Protein AF-A0A377ZX98-F1 (afdb_monomer)

pLDDT: mean 95.94, std 6.92, range [41.22, 98.94]

Radius of gyration: 17.84 Å; Cα contacts (8 Å, |Δi|>4): 477; chains: 1; bounding box: 50×41×44 Å

Foldseek 3Di:
DQVVCVVDPQAPPAADEDAEAAAWKFFAFPVRDTLDDIDALPDQPQPVLLVLLCVQPVCLCVQLLARGGSSAALSVLLVCCVPVVVSNVRGQAIDTPVQSVVCVFFVAQEAEQARVSRNSQGRQQVSGGDQSSQVSSVHGCSRHGHYDQQAAFRGWGDPVNCVVNVYDRHTYGNHHYPVLNVCVVVPNDDAPDWDWDPPVDTDTDGHHQGWDRDHVVNDGTTDHSHDRPPD

Solvent-accessible surface area (backbone atoms only — not comparable to full-atom values): 12148 Å² total; per-residue (Å²): 98,58,73,56,39,73,76,42,82,39,62,80,53,67,63,45,75,51,60,25,69,47,20,18,41,34,39,17,26,87,83,71,43,76,74,56,84,60,49,46,40,88,40,69,90,16,53,69,35,25,54,52,48,47,69,73,34,80,58,43,42,73,41,22,14,30,64,79,47,32,27,28,24,48,22,44,50,41,35,34,45,74,76,37,45,81,58,43,78,47,58,37,35,52,32,42,56,45,30,48,50,41,31,76,41,40,71,36,64,43,38,12,41,22,32,45,27,42,27,57,33,22,21,44,82,76,73,41,78,28,67,69,50,26,45,77,51,77,44,55,75,79,31,46,50,48,80,37,44,12,78,38,76,64,47,39,35,31,68,70,52,14,57,72,38,57,32,48,72,22,39,28,33,32,18,17,17,43,68,43,40,49,36,48,75,73,71,49,84,51,60,79,38,70,51,73,44,86,54,100,66,74,44,79,48,66,41,56,81,68,84,67,70,45,32,95,72,77,44,81,36,64,40,56,21,58,72,70,88,92,120

Structure (mmCIF, N/CA/C/O backbone):
data_AF-A0A377ZX98-F1
#
_entry.id   AF-A0A377ZX98-F1
#
loop_
_atom_site.group_PDB
_atom_site.id
_atom_site.type_symbol
_atom_site.label_atom_id
_atom_site.label_alt_id
_atom_site.label_comp_id
_atom_site.label_asym_id
_atom_site.label_entity_id
_atom_site.label_seq_id
_atom_site.pdbx_PDB_ins_code
_atom_site.Cartn_x
_atom_site.Cartn_y
_atom_site.Cartn_z
_atom_site.occupancy
_atom_site.B_iso_or_equiv
_atom_site.auth_seq_id
_atom_site.auth_comp_id
_atom_site.auth_asym_id
_atom_site.auth_atom_id
_atom_site.pdbx_PDB_model_num
ATOM 1 N N . MET A 1 1 ? -18.768 6.618 7.949 1.00 92.00 1 MET A N 1
ATOM 2 C CA . MET A 1 1 ? -19.382 5.704 8.942 1.00 92.00 1 MET A CA 1
ATOM 3 C C . MET A 1 1 ? -20.573 6.293 9.687 1.00 92.00 1 MET A C 1
ATOM 5 O O . MET A 1 1 ? -21.640 5.729 9.536 1.00 92.00 1 MET A O 1
ATOM 9 N N . LYS A 1 2 ? -20.479 7.425 10.407 1.00 92.75 2 LYS A N 1
ATOM 10 C CA . LYS A 1 2 ? -21.639 7.999 11.139 1.00 92.75 2 LYS A CA 1
ATOM 11 C C . LYS A 1 2 ? -22.900 8.197 10.279 1.00 92.75 2 LYS A C 1
ATOM 13 O O . LYS A 1 2 ? -23.980 7.806 10.695 1.00 92.75 2 LYS A O 1
ATOM 18 N N . ALA A 1 3 ? -22.747 8.738 9.068 1.00 97.56 3 ALA A N 1
ATOM 19 C CA . ALA A 1 3 ? -23.862 8.902 8.131 1.00 97.56 3 ALA A CA 1
ATOM 20 C C . ALA A 1 3 ? -24.483 7.559 7.697 1.00 97.56 3 ALA A C 1
ATOM 22 O O . ALA A 1 3 ? -25.700 7.441 7.655 1.00 97.56 3 ALA A O 1
ATOM 23 N N . LEU A 1 4 ? -23.661 6.532 7.445 1.00 97.69 4 LEU A N 1
ATOM 24 C CA . LEU A 1 4 ? -24.140 5.178 7.142 1.00 97.69 4 LEU A CA 1
ATOM 25 C C . LEU A 1 4 ? -24.878 4.571 8.347 1.00 97.69 4 LEU A C 1
ATOM 27 O O . LEU A 1 4 ? -25.955 4.013 8.186 1.00 97.69 4 LEU A O 1
ATOM 31 N N . GLY A 1 5 ? -24.346 4.771 9.558 1.00 97.19 5 GLY A N 1
ATOM 32 C CA . GLY A 1 5 ? -24.967 4.344 10.815 1.00 97.19 5 GLY A CA 1
ATOM 33 C C . GLY A 1 5 ? -26.306 5.020 11.127 1.00 97.19 5 GLY A C 1
ATOM 34 O O . GLY A 1 5 ? -27.110 4.464 11.869 1.00 97.19 5 GLY A O 1
ATOM 35 N N . ALA A 1 6 ? -26.558 6.203 10.559 1.00 97.00 6 ALA A N 1
ATOM 36 C CA . ALA A 1 6 ? -27.853 6.875 10.645 1.00 97.00 6 ALA A CA 1
ATOM 37 C C . ALA A 1 6 ? -28.893 6.279 9.679 1.00 97.00 6 ALA A C 1
ATOM 39 O O . ALA A 1 6 ? -30.088 6.403 9.927 1.00 97.00 6 ALA A O 1
ATOM 40 N N . GLN A 1 7 ? -28.451 5.637 8.592 1.00 98.19 7 GLN A N 1
ATOM 41 C CA . GLN A 1 7 ? -29.330 4.965 7.629 1.00 98.19 7 GLN A CA 1
ATOM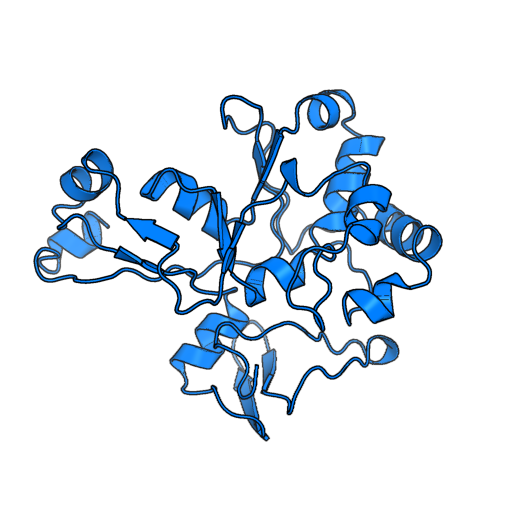 42 C C . GLN A 1 7 ? -29.624 3.519 8.038 1.00 98.19 7 GLN A C 1
ATOM 44 O O . GLN A 1 7 ? -30.746 3.046 7.875 1.00 98.19 7 GLN A O 1
ATOM 49 N N . HIS A 1 8 ? -28.627 2.811 8.574 1.00 98.00 8 HIS A N 1
ATOM 50 C CA . HIS A 1 8 ? -28.770 1.431 9.021 1.00 98.00 8 HIS A CA 1
ATOM 51 C C . HIS A 1 8 ? -27.871 1.135 10.223 1.00 98.00 8 HIS A C 1
ATOM 53 O O . HIS A 1 8 ? -26.744 1.623 10.304 1.00 98.00 8 HIS A O 1
ATOM 59 N N . SER A 1 9 ? -28.355 0.305 11.150 1.00 97.69 9 SER A N 1
ATOM 60 C CA . SER A 1 9 ? -27.556 -0.132 12.298 1.00 97.69 9 SER A CA 1
ATOM 61 C C . SER A 1 9 ? -26.308 -0.878 11.829 1.00 97.69 9 SER A C 1
ATOM 63 O O . SER A 1 9 ? -26.387 -1.783 11.005 1.00 97.69 9 SER A O 1
ATOM 65 N N . LEU A 1 10 ? -25.152 -0.535 12.396 1.00 98.19 10 LEU A N 1
ATOM 66 C CA . LEU A 1 10 ? -23.881 -1.203 12.098 1.00 98.19 10 LEU A CA 1
ATOM 67 C C . LEU A 1 10 ? -23.488 -2.232 13.169 1.00 98.19 10 LEU A C 1
ATOM 69 O O . LEU A 1 10 ? -22.371 -2.746 13.161 1.00 98.19 10 LEU A O 1
ATOM 73 N N . ARG A 1 11 ? -24.395 -2.534 14.106 1.00 97.44 11 ARG A N 1
ATOM 74 C CA . ARG A 1 11 ? -24.122 -3.416 15.253 1.00 97.44 11 ARG A CA 1
ATOM 75 C C . ARG A 1 11 ? -23.938 -4.884 14.874 1.00 97.44 11 ARG A C 1
ATOM 77 O O . ARG A 1 11 ? -23.262 -5.612 15.594 1.00 97.44 11 ARG A O 1
ATOM 84 N N . ASP A 1 12 ? -24.489 -5.291 13.735 1.00 97.38 12 ASP A N 1
ATOM 85 C CA . ASP A 1 12 ? -24.413 -6.670 13.252 1.00 97.38 12 ASP A CA 1
ATOM 86 C C . ASP A 1 12 ? -23.219 -6.931 12.324 1.00 97.38 12 ASP A C 1
ATOM 88 O O . ASP A 1 12 ? -22.964 -8.083 11.967 1.00 97.38 12 ASP A O 1
ATOM 92 N N . VAL A 1 13 ? -22.445 -5.893 11.977 1.00 98.12 13 VAL A N 1
ATOM 93 C CA . VAL A 1 13 ? -21.242 -6.016 11.141 1.00 98.12 13 VAL A CA 1
ATOM 94 C C . VAL A 1 13 ? -20.216 -6.925 11.821 1.00 98.12 13 VAL A C 1
ATOM 96 O O . VAL A 1 13 ? -19.864 -6.719 12.980 1.00 98.12 13 VAL A O 1
ATOM 99 N N . LYS A 1 14 ? -19.719 -7.935 11.098 1.00 97.25 14 LYS A N 1
ATOM 100 C CA . LYS A 1 14 ? -18.751 -8.916 11.627 1.00 97.25 14 LYS A CA 1
ATOM 101 C C . LYS A 1 14 ? -17.306 -8.618 11.229 1.00 97.25 14 LYS A C 1
ATOM 103 O O . LYS A 1 14 ? -16.395 -8.834 12.024 1.00 97.25 14 LYS A O 1
ATOM 108 N N . ALA A 1 15 ? -17.110 -8.095 10.024 1.00 98.12 15 ALA A N 1
ATOM 109 C CA . ALA A 1 15 ? -15.807 -7.739 9.483 1.00 98.12 15 ALA A CA 1
ATOM 110 C C . ALA A 1 15 ? -15.920 -6.519 8.561 1.00 98.12 15 ALA A C 1
ATOM 112 O O . ALA A 1 15 ? -17.010 -6.185 8.091 1.00 98.12 15 ALA A O 1
ATOM 113 N N . LEU A 1 16 ? -14.789 -5.864 8.310 1.00 98.44 16 LEU A N 1
ATOM 114 C CA . LEU A 1 16 ? -14.668 -4.694 7.451 1.00 98.44 16 LEU A CA 1
ATOM 115 C C . LEU A 1 16 ? -13.493 -4.883 6.482 1.00 98.44 16 LEU A C 1
ATOM 117 O O . LEU A 1 16 ? -12.374 -5.176 6.899 1.00 98.44 16 LEU A O 1
ATOM 121 N N . GLY A 1 17 ? -13.751 -4.686 5.189 1.00 98.19 17 GLY A N 1
ATOM 122 C CA . GLY A 1 17 ? -12.723 -4.576 4.154 1.00 98.19 17 GLY A CA 1
ATOM 123 C C . GLY A 1 17 ? -12.523 -3.126 3.728 1.00 98.19 17 GLY A C 1
ATOM 124 O O . GLY A 1 17 ? -13.472 -2.341 3.722 1.00 98.19 17 GLY A O 1
ATOM 125 N N . ILE A 1 18 ? -11.287 -2.771 3.383 1.00 98.44 18 ILE A N 1
ATOM 126 C CA . ILE A 1 18 ? -10.945 -1.459 2.831 1.00 98.44 18 ILE A CA 1
ATOM 127 C C . ILE A 1 18 ? -10.281 -1.626 1.467 1.00 98.44 18 ILE A C 1
ATOM 129 O O . ILE A 1 18 ? -9.440 -2.499 1.279 1.00 98.44 18 ILE A O 1
ATOM 133 N N . ALA A 1 19 ? -10.647 -0.761 0.531 1.00 98.56 19 ALA A N 1
ATOM 134 C CA . ALA A 1 19 ? -9.942 -0.575 -0.727 1.00 98.56 19 ALA A CA 1
ATOM 135 C C . ALA A 1 19 ? -9.581 0.903 -0.872 1.00 98.56 19 ALA A C 1
ATOM 137 O O . ALA A 1 19 ? -10.193 1.759 -0.223 1.00 98.56 19 ALA A O 1
ATOM 138 N N . GLY A 1 20 ? -8.589 1.220 -1.696 1.00 98.06 20 GLY A N 1
ATOM 139 C CA . GLY A 1 20 ? -8.176 2.603 -1.889 1.00 98.06 20 GLY A CA 1
ATOM 140 C C . GLY A 1 20 ? -7.439 2.831 -3.192 1.00 98.06 20 GLY A C 1
ATOM 141 O O . GLY A 1 20 ? -7.009 1.887 -3.850 1.00 98.06 20 GLY A O 1
ATOM 142 N N . GLN A 1 21 ? -7.303 4.112 -3.537 1.00 98.19 21 GLN A N 1
ATOM 143 C CA . GLN A 1 21 ? -6.445 4.528 -4.639 1.00 98.19 21 GLN A CA 1
ATOM 144 C C . GLN A 1 21 ? -5.025 3.997 -4.403 1.00 98.19 21 GLN A C 1
ATOM 146 O O . GLN A 1 21 ? -4.480 4.144 -3.302 1.00 98.19 21 GLN A O 1
ATOM 151 N N . MET A 1 22 ? -4.443 3.406 -5.439 1.00 98.38 22 MET A N 1
ATOM 152 C CA . MET A 1 22 ? -3.124 2.789 -5.356 1.00 98.38 22 MET A CA 1
ATOM 153 C C . MET A 1 22 ? -1.999 3.838 -5.319 1.00 98.38 22 MET A C 1
ATOM 155 O O . MET A 1 22 ? -2.215 5.034 -5.530 1.00 98.38 22 MET A O 1
ATOM 159 N N . HIS A 1 23 ? -0.773 3.380 -5.060 1.00 98.56 23 HIS A N 1
ATOM 160 C CA . HIS A 1 23 ? 0.501 4.082 -5.306 1.00 98.56 23 HIS A CA 1
ATOM 161 C C . HIS A 1 23 ? 0.788 5.374 -4.517 1.00 98.56 23 HIS A C 1
ATOM 163 O O . HIS A 1 23 ? 1.887 5.938 -4.623 1.00 98.56 23 HIS A O 1
ATOM 169 N N . GLY A 1 24 ? -0.172 5.891 -3.749 1.00 98.69 24 GLY A N 1
ATOM 170 C CA . GLY A 1 24 ? 0.006 7.112 -2.967 1.00 98.69 24 GLY A CA 1
ATOM 171 C C . GLY A 1 24 ? 1.101 6.964 -1.904 1.00 98.69 24 GLY A C 1
ATOM 172 O O . GLY A 1 24 ? 1.112 5.991 -1.163 1.00 98.69 24 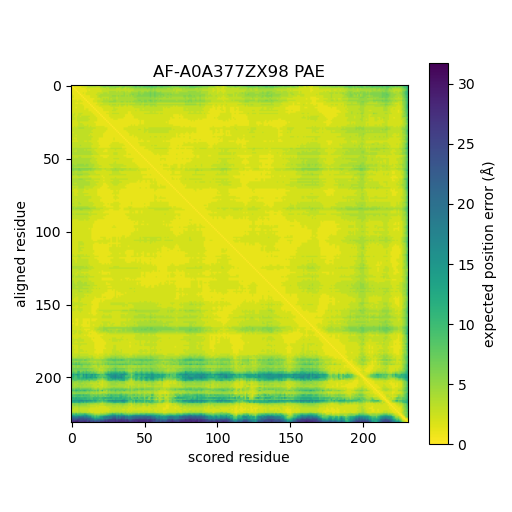GLY A O 1
ATOM 173 N N . ALA A 1 25 ? 2.007 7.934 -1.795 1.00 98.88 25 ALA A N 1
ATOM 174 C CA . ALA A 1 25 ? 3.089 7.902 -0.809 1.00 98.88 25 ALA A CA 1
ATOM 175 C C . ALA A 1 25 ? 2.720 8.724 0.436 1.00 98.88 25 ALA A C 1
ATOM 177 O O . ALA A 1 25 ? 2.787 9.957 0.401 1.00 98.88 25 ALA A O 1
ATOM 178 N N . THR A 1 26 ? 2.339 8.054 1.530 1.00 98.94 26 THR A N 1
ATOM 179 C CA . THR A 1 26 ? 2.137 8.682 2.849 1.00 98.94 26 THR A CA 1
ATOM 180 C C . THR A 1 26 ? 3.371 8.464 3.710 1.00 98.94 26 THR A C 1
ATOM 182 O O . THR A 1 26 ? 3.702 7.322 4.017 1.00 98.94 26 THR A O 1
ATOM 185 N N . LEU A 1 27 ? 4.042 9.547 4.102 1.00 98.94 27 LEU A N 1
ATOM 186 C CA . LEU A 1 27 ? 5.280 9.481 4.880 1.00 98.94 27 LEU A CA 1
ATOM 187 C C . LEU A 1 27 ? 5.013 9.824 6.339 1.00 98.94 27 LEU A C 1
ATOM 189 O O . LEU A 1 27 ? 4.431 10.877 6.625 1.00 98.94 27 LEU A O 1
ATOM 193 N N . LEU A 1 28 ? 5.451 8.947 7.236 1.00 98.94 28 LEU A N 1
ATOM 194 C CA . LEU A 1 28 ? 5.267 9.086 8.672 1.00 98.94 28 LEU A CA 1
ATOM 195 C C . LEU A 1 28 ? 6.605 9.097 9.404 1.00 98.94 28 LEU A C 1
ATOM 197 O O . LEU A 1 28 ? 7.533 8.393 9.005 1.00 98.94 28 LEU A O 1
ATOM 201 N N . ASP A 1 29 ? 6.673 9.861 10.489 1.00 98.81 29 ASP A N 1
ATOM 202 C CA . ASP A 1 29 ? 7.792 9.828 11.430 1.00 98.81 29 ASP A CA 1
ATOM 203 C C . ASP A 1 29 ? 7.665 8.698 12.468 1.00 98.81 29 ASP A C 1
ATOM 205 O O . ASP A 1 29 ? 6.686 7.948 12.495 1.00 98.81 29 ASP A O 1
ATOM 209 N N . LYS A 1 30 ? 8.647 8.610 13.375 1.00 98.56 30 LYS A N 1
ATOM 210 C CA . LYS A 1 30 ? 8.692 7.634 14.484 1.00 98.56 30 LYS A CA 1
ATOM 211 C C . LYS A 1 30 ? 7.502 7.712 15.443 1.00 98.56 30 LYS A C 1
ATOM 213 O O . LYS A 1 30 ? 7.236 6.765 16.176 1.00 98.56 30 LYS A O 1
ATOM 218 N N . SER A 1 31 ? 6.814 8.850 15.482 1.00 98.50 31 SER A N 1
ATOM 219 C CA . SER A 1 31 ? 5.599 9.075 16.274 1.00 98.50 31 SER A CA 1
ATOM 220 C C . SER A 1 31 ? 4.326 8.896 15.438 1.00 98.50 31 SER A C 1
ATOM 222 O O . SER A 1 31 ? 3.236 9.291 15.866 1.00 98.50 31 SER A O 1
ATOM 224 N N . LEU A 1 32 ? 4.461 8.308 14.244 1.00 98.56 32 LEU A N 1
ATOM 225 C CA . LEU A 1 32 ? 3.407 8.077 13.263 1.00 98.56 32 LEU A CA 1
ATOM 226 C C . LEU A 1 32 ? 2.687 9.367 12.830 1.00 98.56 32 LEU A C 1
ATOM 228 O O . LEU A 1 32 ? 1.512 9.335 12.445 1.00 98.56 32 LEU A O 1
ATOM 232 N N . GLN A 1 33 ? 3.378 10.509 12.892 1.00 98.75 33 GLN A N 1
ATOM 233 C CA . GLN A 1 33 ? 2.872 11.794 12.418 1.00 98.75 33 GLN A CA 1
ATOM 234 C C . GLN A 1 33 ? 3.181 11.987 10.940 1.00 98.75 33 GLN A C 1
ATOM 236 O O . GLN A 1 33 ? 4.230 11.591 10.442 1.00 98.75 33 GLN A O 1
ATOM 241 N N . VAL A 1 34 ? 2.243 12.616 10.232 1.00 98.81 34 VAL A N 1
ATOM 242 C CA . VAL A 1 34 ? 2.368 12.886 8.798 1.00 98.81 34 VAL A CA 1
ATOM 243 C C . VAL A 1 34 ? 3.430 13.955 8.570 1.00 98.81 34 VAL A C 1
ATOM 245 O O . VAL A 1 34 ? 3.280 15.085 9.027 1.00 98.81 34 VAL A O 1
ATOM 248 N N . LEU A 1 35 ? 4.466 13.604 7.811 1.00 98.88 35 LEU A N 1
ATOM 249 C CA . LEU A 1 35 ? 5.597 14.488 7.523 1.00 98.88 35 LEU A CA 1
ATOM 250 C C . LEU A 1 35 ? 5.298 15.515 6.427 1.00 98.88 35 LEU A C 1
ATOM 252 O O . LEU A 1 35 ? 5.846 16.614 6.420 1.00 98.88 35 LEU A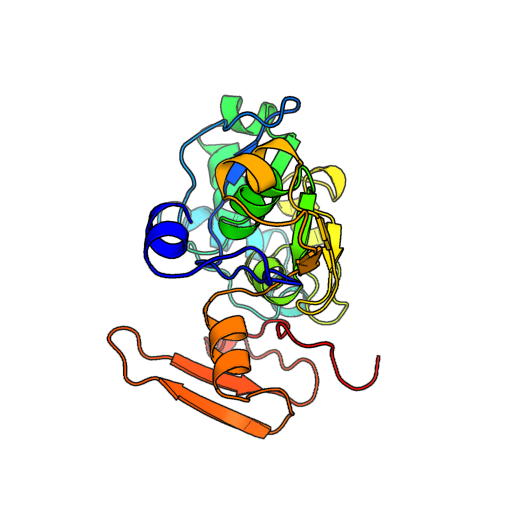 O 1
ATOM 256 N N . ARG A 1 36 ? 4.444 15.142 5.470 1.00 98.69 36 ARG A N 1
ATOM 257 C CA . ARG A 1 36 ? 4.066 15.959 4.311 1.00 98.69 36 ARG A CA 1
ATOM 258 C C . ARG A 1 36 ? 2.772 15.441 3.663 1.00 98.69 36 ARG A C 1
ATOM 260 O O . ARG A 1 36 ? 2.436 14.271 3.859 1.00 98.69 36 ARG A O 1
ATOM 267 N N . PRO A 1 37 ? 2.047 16.255 2.868 1.00 98.88 37 PRO A N 1
ATOM 268 C CA . PRO A 1 37 ? 0.851 15.801 2.151 1.00 98.88 37 PRO A CA 1
ATOM 269 C C . PRO A 1 37 ? 1.144 14.605 1.239 1.00 98.88 37 PRO A C 1
ATOM 271 O O . PRO A 1 37 ? 2.133 14.638 0.515 1.00 98.88 37 PRO A O 1
ATOM 274 N N . ALA A 1 38 ? 0.301 13.572 1.218 1.00 98.81 38 ALA A N 1
ATOM 275 C CA . ALA A 1 38 ? 0.570 12.374 0.416 1.00 98.81 38 ALA A CA 1
ATOM 276 C C . ALA A 1 38 ? 0.749 12.687 -1.087 1.00 98.81 38 ALA A C 1
ATOM 278 O O . ALA A 1 38 ? -0.028 13.450 -1.660 1.00 98.81 38 ALA A O 1
ATOM 279 N N . ILE A 1 39 ? 1.759 12.087 -1.734 1.00 98.88 39 ILE A N 1
ATOM 280 C CA . ILE A 1 39 ? 1.965 12.221 -3.193 1.00 98.88 39 ILE A CA 1
ATOM 281 C C . ILE A 1 39 ? 1.135 11.150 -3.901 1.00 98.88 39 ILE A C 1
ATOM 283 O O . ILE A 1 39 ? 1.453 9.960 -3.821 1.00 98.88 39 ILE A O 1
ATOM 287 N N . LEU A 1 40 ? 0.066 11.567 -4.578 1.00 98.75 40 LEU A N 1
ATOM 288 C CA . LEU A 1 40 ? -0.945 10.678 -5.162 1.00 98.75 40 LEU A CA 1
ATOM 289 C C . LEU A 1 40 ? -0.476 10.011 -6.465 1.00 98.75 40 LEU A C 1
ATOM 291 O O . LEU A 1 40 ? 0.575 10.338 -7.009 1.00 98.75 40 LEU A O 1
ATOM 295 N N . TRP A 1 41 ? -1.229 9.020 -6.942 1.00 98.38 41 TRP A N 1
ATOM 296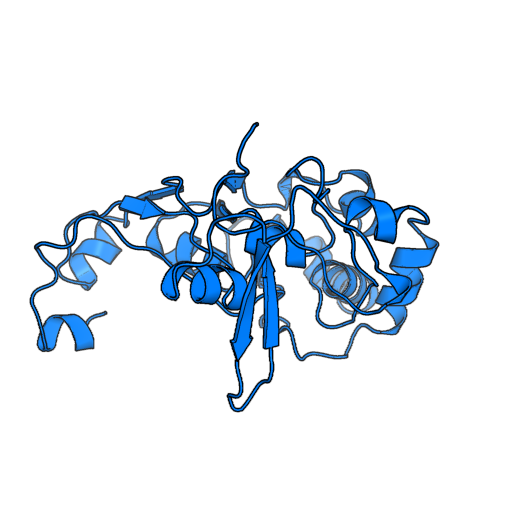 C CA . TRP A 1 41 ? -0.897 8.211 -8.126 1.00 98.38 41 TRP A CA 1
ATOM 297 C C . TRP A 1 41 ? -0.811 9.005 -9.436 1.00 98.38 41 TRP A C 1
ATOM 299 O O . TRP A 1 41 ? -0.103 8.601 -10.347 1.00 98.38 41 TRP A O 1
ATOM 309 N N . ASN A 1 42 ? -1.520 10.127 -9.534 1.00 97.69 42 ASN A N 1
ATOM 310 C CA . ASN A 1 42 ? -1.553 10.984 -10.718 1.00 97.69 42 ASN A CA 1
ATOM 311 C C . ASN A 1 42 ? -0.513 12.118 -10.671 1.00 97.69 42 ASN A C 1
ATOM 313 O O . ASN A 1 42 ? -0.573 13.046 -11.477 1.00 97.69 42 ASN A O 1
ATOM 317 N N . ASP A 1 43 ? 0.414 12.071 -9.716 1.00 98.56 43 ASP A N 1
ATOM 318 C CA . ASP A 1 43 ? 1.487 13.046 -9.588 1.00 98.56 43 ASP A CA 1
ATOM 319 C C . ASP A 1 43 ? 2.673 12.690 -10.500 1.00 98.56 43 ASP A C 1
ATOM 321 O O . ASP A 1 43 ? 3.157 11.560 -10.497 1.00 98.56 43 ASP A O 1
ATOM 325 N N . GLY A 1 44 ? 3.142 13.663 -11.286 1.00 97.81 44 GLY A N 1
ATOM 326 C CA . GLY A 1 44 ? 4.204 13.480 -12.281 1.00 97.81 44 GLY A CA 1
ATOM 327 C C . GLY A 1 44 ? 5.587 13.987 -11.867 1.00 97.81 44 GLY A C 1
ATOM 328 O O . GLY A 1 44 ? 6.473 14.050 -12.715 1.00 97.81 44 GLY A O 1
ATOM 329 N N . ARG A 1 45 ? 5.795 14.399 -10.607 1.00 98.50 45 ARG A N 1
ATOM 330 C CA . ARG A 1 45 ? 6.991 15.172 -10.204 1.00 98.50 45 ARG A CA 1
ATOM 331 C C . ARG A 1 45 ? 8.326 14.425 -10.284 1.00 98.50 45 ARG A C 1
ATOM 333 O O . ARG A 1 45 ? 9.363 15.072 -10.231 1.00 98.50 45 ARG A O 1
ATOM 340 N N . CYS A 1 46 ? 8.298 13.094 -10.362 1.00 98.56 46 CYS A N 1
ATOM 341 C CA . CYS A 1 46 ? 9.463 12.226 -10.16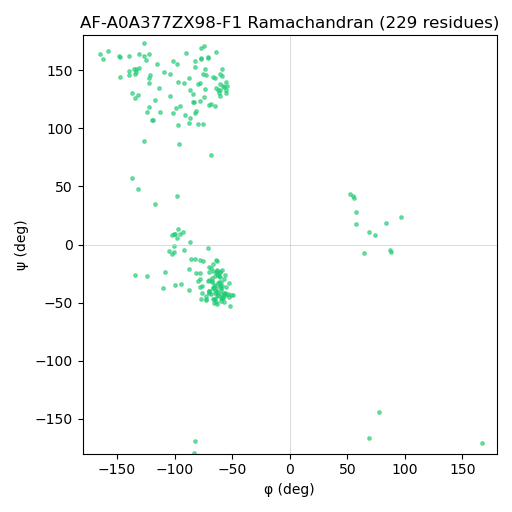6 1.00 98.56 46 CYS A CA 1
ATOM 342 C C . CYS A 1 46 ? 9.849 11.410 -11.414 1.00 98.56 46 CYS A C 1
ATOM 344 O O . CYS A 1 46 ? 10.274 10.259 -11.322 1.00 98.56 46 CYS A O 1
ATOM 346 N N . ALA A 1 47 ? 9.669 11.990 -12.606 1.00 98.50 47 ALA A N 1
ATOM 347 C CA . ALA A 1 47 ? 10.034 11.335 -13.865 1.00 98.50 47 ALA A CA 1
ATOM 348 C C . ALA A 1 47 ? 11.544 11.084 -14.001 1.00 98.50 47 ALA A C 1
ATOM 350 O O . ALA A 1 47 ? 11.936 10.026 -14.486 1.00 98.50 47 ALA A O 1
ATOM 351 N N . GLU A 1 48 ? 12.386 12.008 -13.529 1.00 98.69 48 GLU A N 1
ATOM 352 C CA . GLU A 1 48 ? 13.841 11.809 -13.496 1.00 98.69 48 GLU A CA 1
ATOM 353 C C . GLU A 1 48 ? 14.204 10.630 -12.581 1.00 98.69 48 GLU A C 1
ATOM 355 O O . GLU A 1 48 ? 14.978 9.750 -12.955 1.00 98.69 48 GLU A O 1
ATOM 360 N N . GLU A 1 49 ? 13.585 10.558 -11.403 1.00 98.81 49 GLU A N 1
ATOM 361 C CA . GLU A 1 49 ? 13.828 9.495 -10.432 1.00 98.81 49 GLU A CA 1
ATOM 362 C C . GLU A 1 49 ? 13.358 8.112 -10.897 1.00 98.81 49 GLU A C 1
ATOM 364 O O . GLU A 1 49 ? 13.903 7.110 -10.436 1.00 98.81 49 GLU A O 1
ATOM 369 N N . CYS A 1 50 ? 12.413 8.034 -11.840 1.00 98.69 50 CYS A N 1
ATOM 370 C CA . CYS A 1 50 ? 12.052 6.766 -12.475 1.00 98.69 50 CYS A CA 1
ATOM 371 C C . CYS A 1 50 ? 13.235 6.178 -13.248 1.00 98.69 50 CYS A C 1
ATOM 373 O O . CYS A 1 50 ? 13.596 5.026 -13.015 1.00 98.69 50 CYS A O 1
ATOM 375 N N . GLN A 1 51 ? 13.864 6.982 -14.114 1.00 97.94 51 GLN A N 1
ATOM 376 C CA . GLN A 1 51 ? 15.027 6.543 -14.888 1.00 97.94 51 GLN A CA 1
ATOM 377 C C . GLN A 1 51 ? 16.193 6.189 -13.963 1.00 97.94 51 GLN A C 1
ATOM 379 O O . GLN A 1 51 ? 16.808 5.140 -14.118 1.00 97.94 51 GLN A O 1
ATOM 384 N N . LEU A 1 52 ? 16.444 7.018 -12.944 1.00 98.50 52 LEU A N 1
ATOM 385 C CA . LEU A 1 52 ? 17.506 6.758 -11.973 1.00 98.50 52 LEU A CA 1
ATOM 386 C C . LEU A 1 52 ? 17.311 5.431 -11.228 1.00 98.50 52 LEU A C 1
ATOM 388 O O . LEU A 1 52 ? 18.298 4.759 -10.939 1.00 98.50 52 LEU A O 1
ATOM 392 N N . LEU A 1 53 ? 16.074 5.046 -10.894 1.00 98.38 53 LEU A N 1
ATOM 393 C CA . LEU A 1 53 ? 15.816 3.753 -10.252 1.00 98.38 53 LEU A CA 1
ATOM 394 C C . LEU A 1 53 ? 16.027 2.572 -11.199 1.00 98.38 53 LEU A C 1
ATOM 396 O O . LEU A 1 53 ? 16.607 1.577 -10.770 1.00 98.38 53 LEU A O 1
ATOM 400 N N . GLU A 1 54 ? 15.598 2.672 -12.458 1.00 97.94 54 GLU A N 1
ATOM 401 C CA . GLU A 1 54 ? 15.853 1.612 -13.443 1.00 97.94 54 GLU A CA 1
ATOM 402 C C . GLU A 1 54 ? 17.355 1.454 -13.737 1.00 97.94 54 GLU A C 1
ATOM 404 O O . GLU A 1 54 ? 17.834 0.330 -13.879 1.00 97.94 54 GLU A O 1
ATOM 409 N N . ASP A 1 55 ? 18.116 2.553 -13.739 1.00 98.00 55 ASP A N 1
ATOM 410 C CA . ASP A 1 55 ? 19.573 2.526 -13.907 1.00 98.00 55 ASP A CA 1
ATOM 411 C C . ASP A 1 55 ? 20.285 1.939 -12.675 1.00 98.00 55 ASP A C 1
ATOM 413 O O . ASP A 1 55 ? 21.253 1.186 -12.809 1.00 98.00 55 ASP A O 1
ATOM 417 N N . LYS A 1 56 ? 19.813 2.271 -11.462 1.00 98.25 56 LYS A N 1
ATOM 418 C CA . LYS A 1 56 ? 20.348 1.735 -10.196 1.00 98.25 56 LYS A CA 1
ATOM 419 C C . LYS A 1 56 ? 20.079 0.240 -10.040 1.00 98.25 56 LYS A C 1
ATOM 421 O O . LYS A 1 56 ? 20.924 -0.467 -9.497 1.00 98.25 56 LYS A O 1
ATOM 426 N N . VAL A 1 57 ? 18.912 -0.226 -10.483 1.00 98.38 57 VAL A N 1
ATOM 427 C CA . VAL A 1 57 ? 18.486 -1.623 -10.375 1.00 98.38 57 VAL A CA 1
ATOM 428 C C . VAL A 1 57 ? 18.089 -2.122 -11.756 1.00 98.38 57 VAL A C 1
ATOM 430 O O . VAL A 1 57 ? 16.924 -2.075 -12.156 1.00 98.38 57 VAL A O 1
ATOM 433 N N . SER A 1 58 ? 19.069 -2.659 -12.479 1.00 96.88 58 SER A N 1
ATOM 434 C CA . SER A 1 58 ? 18.866 -3.199 -13.829 1.00 96.88 58 SER A CA 1
ATOM 435 C C . SER A 1 58 ? 17.859 -4.357 -13.872 1.00 96.88 58 SER A 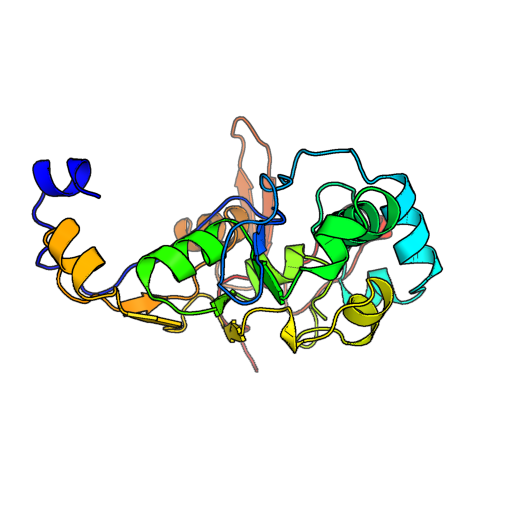C 1
ATOM 437 O O . SER A 1 58 ? 17.239 -4.594 -14.907 1.00 96.88 58 SER A O 1
ATOM 439 N N . ALA A 1 59 ? 17.667 -5.050 -12.742 1.00 97.31 59 ALA A N 1
ATOM 440 C CA . ALA A 1 59 ? 16.681 -6.113 -12.562 1.00 97.31 59 ALA A CA 1
ATOM 441 C C . ALA A 1 59 ? 15.279 -5.612 -12.136 1.00 97.31 59 ALA A C 1
ATOM 443 O O . ALA A 1 59 ? 14.380 -6.420 -11.891 1.00 97.31 59 ALA A O 1
ATOM 444 N N . SER A 1 60 ? 15.064 -4.296 -12.013 1.00 98.12 60 SER A N 1
ATOM 445 C CA . SER A 1 60 ? 13.841 -3.712 -11.431 1.00 98.12 60 SER A CA 1
ATOM 446 C C . SER A 1 60 ? 12.568 -4.174 -12.134 1.00 98.12 60 SER A C 1
ATOM 448 O O . SER A 1 60 ? 11.592 -4.542 -11.478 1.00 98.12 60 SER A O 1
ATOM 450 N N . ARG A 1 61 ? 12.578 -4.227 -13.468 1.00 97.31 61 ARG A N 1
ATOM 451 C CA . ARG A 1 61 ? 11.431 -4.676 -14.270 1.00 97.31 61 ARG A CA 1
ATOM 452 C C . ARG A 1 61 ? 11.139 -6.168 -14.093 1.00 97.31 61 ARG A C 1
ATOM 454 O O . ARG A 1 61 ? 9.983 -6.577 -14.159 1.00 97.31 61 ARG A O 1
ATOM 461 N N . GLN A 1 62 ? 12.161 -6.987 -13.851 1.00 96.44 62 GLN A N 1
ATOM 462 C CA . GLN A 1 62 ? 12.018 -8.419 -13.579 1.00 96.44 62 GLN A CA 1
ATOM 463 C C . GLN A 1 62 ? 11.441 -8.657 -12.179 1.00 96.44 62 GLN A C 1
ATOM 465 O O . GLN A 1 62 ? 10.525 -9.461 -12.039 1.00 96.44 62 GLN A O 1
ATOM 470 N N . ILE A 1 63 ? 11.941 -7.931 -11.174 1.00 97.81 63 ILE A N 1
ATOM 471 C CA . ILE A 1 63 ? 11.502 -8.027 -9.772 1.00 97.81 63 ILE A CA 1
ATOM 472 C C . ILE A 1 63 ? 10.050 -7.560 -9.627 1.00 97.81 63 ILE A C 1
ATOM 474 O O . ILE A 1 63 ? 9.211 -8.242 -9.039 1.00 97.81 63 ILE A O 1
ATOM 478 N N . THR A 1 64 ? 9.753 -6.381 -10.173 1.00 98.00 64 THR A N 1
ATOM 479 C CA . THR A 1 64 ? 8.454 -5.724 -9.987 1.00 98.00 64 THR A CA 1
ATOM 480 C C . THR A 1 64 ? 7.423 -6.152 -11.020 1.00 98.00 64 THR A C 1
ATOM 482 O O . THR A 1 64 ? 6.236 -5.968 -10.793 1.00 98.00 64 THR A O 1
ATOM 485 N N . GLY A 1 65 ? 7.845 -6.679 -12.171 1.00 96.75 65 GLY A N 1
ATOM 486 C CA . GLY A 1 65 ? 6.957 -6.993 -13.290 1.00 96.75 65 GLY A CA 1
ATOM 487 C C . GLY A 1 65 ? 6.455 -5.784 -14.079 1.00 96.75 65 GLY A C 1
ATOM 488 O O . GLY A 1 65 ? 5.565 -5.947 -14.913 1.00 96.75 65 GLY A O 1
ATOM 489 N N . ASN A 1 66 ? 6.978 -4.583 -13.814 1.00 97.56 66 ASN A N 1
ATOM 490 C CA . ASN A 1 66 ? 6.423 -3.330 -14.319 1.00 97.56 66 ASN A CA 1
ATOM 491 C C . ASN A 1 66 ? 7.511 -2.390 -14.855 1.00 97.56 66 ASN A C 1
ATOM 493 O O . ASN A 1 66 ? 8.648 -2.397 -14.389 1.00 97.56 66 ASN A O 1
ATOM 497 N N . LEU A 1 67 ? 7.131 -1.558 -15.827 1.00 96.56 67 LEU A N 1
ATOM 498 C CA . LEU A 1 67 ? 7.904 -0.389 -16.246 1.00 96.56 67 LEU A CA 1
ATOM 499 C C . LEU A 1 67 ? 7.772 0.704 -15.179 1.00 96.56 67 LEU A C 1
ATOM 501 O O . LEU A 1 67 ? 6.657 0.972 -14.731 1.00 96.56 67 LEU A O 1
ATOM 505 N N . MET A 1 68 ? 8.866 1.351 -14.775 1.00 97.75 68 MET A N 1
ATOM 506 C CA . MET A 1 68 ? 8.795 2.403 -13.759 1.00 97.75 68 MET A CA 1
ATOM 507 C C . MET A 1 68 ? 7.978 3.606 -14.257 1.00 97.75 68 MET A C 1
ATOM 509 O O . MET A 1 68 ? 8.172 4.089 -15.371 1.00 97.75 68 MET A O 1
ATOM 513 N N . MET A 1 69 ? 7.079 4.125 -13.417 1.00 97.75 69 MET A N 1
ATOM 514 C CA . MET A 1 69 ? 6.259 5.298 -13.732 1.00 97.75 69 MET A CA 1
ATOM 515 C C . MET A 1 69 ? 6.233 6.298 -12.569 1.00 97.75 69 MET A C 1
ATOM 517 O O . MET A 1 69 ? 6.210 5.868 -11.414 1.00 97.75 69 MET A O 1
ATOM 521 N N . PRO A 1 70 ? 6.115 7.618 -12.831 1.00 97.81 70 PRO A N 1
ATOM 522 C CA . PRO A 1 70 ? 6.101 8.643 -11.776 1.00 97.81 70 PRO A CA 1
ATOM 523 C C . PRO A 1 70 ? 4.947 8.494 -10.775 1.00 97.81 70 PRO A C 1
ATOM 525 O O . PRO A 1 70 ? 5.024 8.939 -9.631 1.00 97.81 70 PRO A O 1
ATOM 528 N N . GLY A 1 71 ? 3.866 7.841 -11.205 1.00 97.62 71 GLY A N 1
ATOM 529 C CA . GLY A 1 71 ? 2.727 7.544 -10.350 1.00 97.62 71 GLY A CA 1
ATOM 530 C C . GLY A 1 71 ? 3.021 6.513 -9.260 1.00 97.62 71 GLY A C 1
ATOM 531 O O . GLY A 1 71 ? 2.304 6.499 -8.260 1.00 97.62 71 GLY A O 1
ATOM 532 N N . PHE A 1 72 ? 4.066 5.692 -9.405 1.00 98.75 72 PHE A N 1
ATOM 533 C CA . PHE A 1 72 ? 4.440 4.650 -8.447 1.00 98.75 72 PHE A CA 1
ATOM 534 C C . PHE A 1 72 ? 5.155 5.195 -7.209 1.00 98.75 72 PHE A C 1
ATOM 536 O O . PHE A 1 72 ? 5.661 6.315 -7.190 1.00 98.75 72 PHE A O 1
ATOM 543 N N . THR A 1 73 ? 5.157 4.412 -6.128 1.00 98.88 73 THR A N 1
ATOM 544 C CA . THR A 1 73 ? 5.602 4.880 -4.806 1.00 98.88 73 THR A CA 1
ATOM 545 C C . THR A 1 73 ? 7.119 5.058 -4.717 1.00 98.88 73 THR A C 1
ATOM 547 O O . THR A 1 73 ? 7.567 6.114 -4.274 1.00 98.88 73 THR A O 1
ATOM 550 N N . ALA A 1 74 ? 7.912 4.085 -5.175 1.00 98.88 74 ALA A N 1
ATOM 551 C CA . ALA A 1 74 ? 9.374 4.122 -5.100 1.00 98.88 74 ALA A CA 1
ATOM 552 C C . ALA A 1 74 ? 10.025 5.404 -5.665 1.00 98.88 74 ALA A C 1
ATOM 554 O O . ALA A 1 74 ? 10.768 6.059 -4.923 1.00 98.88 74 ALA A O 1
ATOM 555 N N . PRO A 1 75 ? 9.737 5.844 -6.911 1.00 98.88 75 PRO A N 1
ATOM 556 C CA . PRO A 1 75 ? 10.372 7.044 -7.463 1.00 98.88 75 PRO A CA 1
ATOM 557 C C . PRO A 1 75 ? 9.992 8.320 -6.699 1.00 98.88 75 PRO A C 1
ATOM 559 O O . PRO A 1 75 ? 10.801 9.243 -6.601 1.00 98.88 75 PRO A O 1
ATOM 562 N N . LYS A 1 76 ? 8.814 8.364 -6.060 1.00 98.94 76 LYS A N 1
ATOM 563 C CA . LYS A 1 76 ? 8.412 9.503 -5.219 1.00 98.94 76 LYS A CA 1
ATOM 564 C C . LYS A 1 76 ? 9.290 9.637 -3.983 1.00 98.94 76 LYS A C 1
ATOM 566 O O . LYS A 1 76 ? 9.559 10.759 -3.566 1.00 98.94 76 LYS A O 1
ATOM 571 N N . LEU A 1 77 ? 9.732 8.532 -3.382 1.00 98.81 77 LEU A N 1
ATOM 572 C CA . LEU A 1 77 ? 10.608 8.606 -2.211 1.00 98.81 77 LEU A CA 1
ATOM 573 C C . LEU A 1 77 ? 12.037 8.956 -2.587 1.00 98.81 77 LEU A C 1
ATOM 575 O O . LEU A 1 77 ? 12.648 9.749 -1.877 1.00 98.81 77 LEU A O 1
ATOM 579 N N . LEU A 1 78 ? 12.522 8.474 -3.733 1.00 98.69 78 LEU A N 1
ATOM 580 C CA . LEU A 1 78 ? 13.789 8.957 -4.276 1.00 98.69 78 LEU A CA 1
ATOM 581 C C . LEU A 1 78 ? 13.721 10.469 -4.568 1.00 98.69 78 LEU A C 1
ATOM 583 O O . LEU A 1 78 ? 14.679 11.197 -4.313 1.00 98.69 78 LEU A O 1
ATOM 587 N N . TRP A 1 79 ? 12.567 10.972 -5.017 1.00 98.88 79 TRP A N 1
ATOM 588 C CA . TRP A 1 79 ? 12.349 12.408 -5.193 1.00 98.88 79 TRP A CA 1
ATOM 589 C C . TRP A 1 79 ? 12.364 13.150 -3.848 1.00 98.88 79 TRP A C 1
ATOM 591 O O . TRP A 1 79 ? 13.074 14.141 -3.700 1.00 98.88 79 TRP A O 1
ATOM 601 N N . VAL A 1 80 ? 11.655 12.655 -2.827 1.00 98.88 80 VAL A N 1
ATOM 602 C CA . VAL A 1 80 ? 11.669 13.271 -1.484 1.00 98.88 80 VAL A CA 1
ATOM 603 C C . VAL A 1 80 ? 13.085 13.280 -0.907 1.00 98.88 80 VAL A C 1
ATOM 605 O O . VAL A 1 80 ? 13.500 14.285 -0.342 1.00 98.88 80 VAL A O 1
ATOM 608 N N . GLN A 1 81 ? 13.865 12.220 -1.108 1.00 98.62 81 GLN A N 1
ATOM 609 C CA . GLN A 1 81 ? 15.264 12.176 -0.695 1.00 98.62 81 GLN A CA 1
ATOM 610 C C . GLN A 1 81 ? 16.100 13.295 -1.333 1.00 98.62 81 GLN A C 1
ATOM 612 O O . GLN A 1 81 ? 16.875 13.959 -0.645 1.00 98.62 81 GLN A O 1
ATOM 617 N N . ARG A 1 82 ? 15.944 13.508 -2.643 1.00 98.56 82 ARG A N 1
ATOM 618 C CA . ARG A 1 82 ? 16.750 14.456 -3.427 1.00 98.56 82 ARG A CA 1
ATOM 619 C C . ARG A 1 82 ? 16.332 15.911 -3.233 1.00 98.56 82 ARG A C 1
ATOM 621 O O . ARG A 1 82 ? 17.189 16.790 -3.213 1.00 98.56 82 ARG A O 1
ATOM 628 N N . HIS A 1 83 ? 15.033 16.163 -3.090 1.00 98.81 83 HIS A N 1
ATOM 629 C CA . HIS A 1 83 ? 14.461 17.515 -3.109 1.00 98.81 83 HIS A CA 1
ATOM 630 C C . HIS A 1 83 ? 13.982 17.991 -1.733 1.00 98.81 83 HIS A C 1
ATOM 632 O O . HIS A 1 83 ? 13.930 19.190 -1.475 1.00 98.81 83 HIS A O 1
ATOM 638 N N . GLU A 1 84 ? 13.674 17.069 -0.822 1.00 98.69 84 GLU A N 1
ATOM 639 C CA . GLU A 1 84 ? 13.160 17.341 0.525 1.00 98.69 84 GLU A CA 1
ATOM 640 C C . GLU A 1 84 ? 13.946 16.529 1.578 1.00 98.69 84 GLU A C 1
ATOM 642 O O . GLU A 1 84 ? 13.368 15.897 2.462 1.00 98.69 84 GLU A O 1
ATOM 647 N N . ALA A 1 85 ? 15.283 16.545 1.513 1.00 98.25 85 ALA A N 1
ATOM 648 C CA . ALA A 1 85 ? 16.157 15.711 2.353 1.00 98.25 85 ALA A CA 1
ATOM 649 C C . ALA A 1 85 ? 15.877 15.812 3.870 1.00 98.25 85 ALA A C 1
ATOM 651 O O . ALA A 1 85 ? 15.997 14.825 4.595 1.00 98.25 85 ALA A O 1
ATOM 652 N N . ALA A 1 86 ? 15.464 16.990 4.355 1.00 98.56 86 ALA A N 1
ATOM 653 C CA . ALA A 1 86 ? 15.071 17.195 5.752 1.00 98.56 86 ALA A CA 1
ATOM 654 C C . ALA A 1 86 ? 13.777 16.456 6.134 1.00 98.56 86 ALA A C 1
ATOM 656 O O . ALA A 1 86 ? 13.595 16.102 7.295 1.00 98.56 86 ALA A O 1
ATOM 657 N N . VAL A 1 87 ? 12.872 16.233 5.179 1.00 98.81 87 VAL A N 1
ATOM 658 C CA . VAL A 1 87 ? 11.695 15.378 5.366 1.00 98.81 87 VAL A CA 1
ATOM 659 C C . VAL A 1 87 ? 12.106 13.913 5.291 1.00 98.81 87 VAL A C 1
ATOM 661 O O . VAL A 1 87 ? 11.728 13.137 6.164 1.00 98.81 87 VAL A O 1
ATOM 664 N N . PHE A 1 88 ? 12.910 13.541 4.289 1.00 98.88 88 PHE A N 1
ATOM 665 C CA . PHE A 1 88 ? 13.360 12.160 4.105 1.00 98.88 88 PHE A CA 1
ATOM 666 C C . PHE A 1 88 ? 14.073 11.604 5.343 1.00 98.88 88 PHE A C 1
ATOM 668 O O . PHE A 1 88 ? 13.792 10.487 5.763 1.00 98.88 88 PHE A O 1
ATOM 675 N N . SER A 1 89 ? 14.933 12.402 5.982 1.00 98.62 89 SER A N 1
ATOM 676 C CA . SER A 1 89 ? 15.675 11.987 7.181 1.00 98.62 89 SER A CA 1
ATOM 677 C C . SER A 1 89 ? 14.794 11.659 8.394 1.00 98.62 89 SER A C 1
ATOM 679 O O . SER A 1 89 ? 15.281 11.065 9.356 1.00 98.62 89 SER A O 1
ATOM 681 N N . GLN A 1 90 ? 13.516 12.042 8.365 1.00 98.81 90 GLN A N 1
ATOM 682 C CA . GLN A 1 90 ? 12.546 11.772 9.425 1.00 98.81 90 GLN A CA 1
ATOM 683 C C . GLN A 1 90 ? 11.625 10.588 9.107 1.00 98.81 90 GLN A C 1
ATOM 685 O O . GLN A 1 90 ? 10.840 10.203 9.972 1.00 98.81 90 GLN A O 1
ATOM 690 N N . VAL A 1 91 ? 11.690 10.023 7.895 1.00 98.88 91 VAL A N 1
ATOM 691 C CA . VAL A 1 91 ? 10.821 8.918 7.471 1.00 98.88 91 VAL A CA 1
ATOM 692 C C . VAL A 1 91 ? 11.108 7.679 8.315 1.00 98.88 91 VAL A C 1
ATOM 694 O O . VAL A 1 91 ? 12.211 7.142 8.299 1.00 98.88 91 VAL A O 1
ATOM 697 N N . ASP A 1 92 ? 10.085 7.222 9.029 1.00 98.88 92 ASP A N 1
ATOM 698 C CA . ASP A 1 92 ? 10.078 5.961 9.771 1.00 98.88 92 ASP A CA 1
ATOM 699 C C . ASP A 1 92 ? 9.148 4.936 9.127 1.00 98.88 92 ASP A C 1
ATOM 701 O O . ASP A 1 92 ? 9.485 3.760 9.083 1.00 98.88 92 ASP A O 1
ATOM 705 N N . LYS A 1 93 ? 7.994 5.367 8.597 1.00 98.88 93 LYS A N 1
ATOM 706 C CA . LYS A 1 93 ? 7.060 4.490 7.878 1.00 98.88 93 LYS A CA 1
ATOM 707 C C . LYS A 1 93 ? 6.572 5.110 6.583 1.00 98.88 93 LYS A C 1
ATOM 709 O O . LYS A 1 93 ? 6.330 6.316 6.495 1.00 98.88 93 LYS A O 1
ATOM 714 N N . VAL A 1 94 ? 6.341 4.246 5.602 1.00 98.94 94 VAL A N 1
ATOM 715 C CA . VAL A 1 94 ? 5.741 4.593 4.316 1.00 98.94 94 VAL A CA 1
ATOM 716 C C . VAL A 1 94 ? 4.487 3.760 4.126 1.00 98.94 94 VAL A C 1
ATOM 718 O O . VAL A 1 94 ? 4.557 2.536 4.087 1.00 98.94 94 VAL A O 1
ATOM 721 N N . LEU A 1 95 ? 3.334 4.416 4.012 1.00 98.94 95 LEU A N 1
ATOM 722 C CA . LEU A 1 95 ? 2.048 3.740 3.846 1.00 98.94 95 LEU A CA 1
ATOM 723 C C . LEU A 1 95 ? 1.342 4.191 2.571 1.00 98.94 95 LEU A C 1
ATOM 725 O O . LEU A 1 95 ? 1.341 5.377 2.219 1.00 98.94 95 LEU A O 1
ATOM 729 N N . LEU A 1 96 ? 0.665 3.242 1.930 1.00 98.94 96 LEU A N 1
ATOM 730 C CA . LEU A 1 96 ? -0.313 3.538 0.892 1.00 98.94 96 LEU A CA 1
ATOM 731 C C . LEU A 1 96 ? -1.568 4.175 1.513 1.00 98.94 96 LEU A C 1
ATOM 733 O O . LEU A 1 96 ? -1.799 4.052 2.724 1.00 98.94 96 LEU A O 1
ATOM 737 N N . PRO A 1 97 ? -2.407 4.875 0.727 1.00 98.88 97 PRO A N 1
ATOM 738 C CA . PRO A 1 97 ? -3.514 5.657 1.272 1.00 98.88 97 PRO A CA 1
ATOM 739 C C . PRO A 1 97 ? -4.500 4.843 2.118 1.00 98.88 97 PRO A C 1
ATOM 741 O O . PRO A 1 97 ? -4.911 5.308 3.186 1.00 98.88 97 PRO A O 1
ATOM 744 N N . LYS A 1 98 ? -4.862 3.620 1.695 1.00 98.81 98 LYS A N 1
ATOM 745 C CA . LYS A 1 98 ? -5.765 2.777 2.499 1.00 98.81 98 LYS A CA 1
ATOM 746 C C . LYS A 1 98 ? -5.085 2.254 3.760 1.00 98.81 98 LYS A C 1
ATOM 748 O O . LYS A 1 98 ? -5.743 2.100 4.783 1.00 98.81 98 LYS A O 1
ATOM 753 N N . ASP A 1 99 ? -3.780 2.023 3.720 1.00 98.88 99 ASP A N 1
ATOM 754 C CA . ASP A 1 99 ? -3.049 1.478 4.861 1.00 98.88 99 ASP A CA 1
ATOM 755 C C . ASP A 1 99 ? -2.788 2.553 5.921 1.00 98.88 99 ASP A C 1
ATOM 757 O O . ASP A 1 99 ? -2.853 2.270 7.115 1.00 98.88 99 ASP A O 1
ATOM 761 N N . TYR A 1 100 ? -2.648 3.824 5.526 1.00 98.94 100 TYR A N 1
ATOM 762 C CA . TYR A 1 100 ? -2.758 4.936 6.474 1.00 98.94 100 TYR A CA 1
ATOM 763 C C . TYR A 1 100 ? -4.140 4.958 7.143 1.00 98.94 100 TYR A C 1
ATOM 765 O O . TYR A 1 100 ? -4.246 5.127 8.360 1.00 98.94 100 TYR A O 1
ATOM 773 N N . LEU A 1 101 ? -5.218 4.736 6.382 1.00 98.75 101 LEU A N 1
ATOM 774 C CA . LEU A 1 101 ? -6.560 4.643 6.958 1.00 98.75 101 LEU A CA 1
ATOM 775 C C . LEU A 1 101 ? -6.676 3.448 7.921 1.00 98.75 101 LEU A C 1
ATOM 777 O O . LEU A 1 101 ? -7.218 3.613 9.015 1.00 98.75 101 LEU A O 1
ATOM 781 N N . ARG A 1 102 ? -6.094 2.288 7.583 1.00 98.81 102 ARG A N 1
ATOM 782 C CA . ARG A 1 102 ? -5.983 1.123 8.477 1.00 98.81 102 ARG A CA 1
ATOM 783 C C . ARG A 1 102 ? -5.272 1.482 9.770 1.00 98.81 102 ARG A C 1
ATOM 785 O O . ARG A 1 102 ? -5.818 1.203 10.839 1.00 98.81 102 ARG A O 1
ATOM 792 N N . LEU A 1 103 ? -4.117 2.141 9.691 1.00 98.81 103 LEU A N 1
ATOM 793 C CA . LEU A 1 103 ? -3.383 2.603 10.863 1.00 98.81 103 LEU A CA 1
ATOM 794 C C . LEU A 1 103 ? -4.279 3.488 11.733 1.00 98.81 103 LEU A C 1
ATOM 796 O O . LEU A 1 103 ? -4.354 3.307 12.945 1.00 98.81 103 LEU A O 1
ATOM 800 N N . ARG A 1 104 ? -5.044 4.407 11.134 1.00 98.62 104 ARG A N 1
ATOM 801 C CA . ARG A 1 104 ? -5.997 5.261 11.863 1.00 98.62 104 ARG A CA 1
ATOM 802 C C . ARG A 1 104 ? -7.214 4.513 12.406 1.00 98.62 104 ARG A C 1
ATOM 804 O O . ARG A 1 104 ? -7.833 5.035 13.327 1.00 98.62 104 ARG A O 1
ATOM 811 N N . MET A 1 105 ? -7.553 3.333 11.900 1.00 98.38 105 MET A N 1
ATOM 812 C CA . MET A 1 105 ? -8.695 2.529 12.357 1.00 98.38 105 MET A CA 1
ATOM 813 C C . MET A 1 105 ? -8.328 1.478 13.407 1.00 98.38 105 MET A C 1
ATOM 815 O O . MET A 1 105 ? -9.140 1.184 14.281 1.00 98.38 105 MET A O 1
ATOM 819 N N . THR A 1 106 ? -7.130 0.907 13.300 1.00 98.75 106 THR A N 1
ATOM 820 C CA . THR A 1 106 ? -6.728 -0.325 14.003 1.00 98.75 106 THR A CA 1
ATOM 821 C C . THR A 1 106 ? -5.465 -0.144 14.842 1.00 98.75 106 THR A C 1
ATOM 823 O O . THR A 1 106 ? -5.327 -0.779 15.873 1.00 98.75 106 THR A O 1
ATOM 826 N N . GLY A 1 107 ? -4.589 0.796 14.472 1.00 98.50 107 GLY A N 1
ATOM 827 C CA . GLY A 1 107 ? -3.250 0.926 15.057 1.00 98.50 107 GLY A CA 1
ATOM 828 C C . GLY A 1 107 ? -2.202 0.062 14.354 1.00 98.50 107 GLY A C 1
ATOM 829 O O . GLY A 1 107 ? -1.021 0.203 14.646 1.00 98.50 107 GLY A O 1
ATOM 830 N N . GLU A 1 108 ? -2.618 -0.761 13.391 1.00 98.69 108 GLU A N 1
ATOM 831 C CA . GLU A 1 108 ? -1.764 -1.739 12.727 1.00 98.69 108 GLU A CA 1
ATOM 832 C C . GLU A 1 108 ? -1.107 -1.173 11.463 1.00 98.69 108 GLU A C 1
ATOM 834 O O . GLU A 1 108 ? -1.743 -0.487 10.654 1.00 98.69 108 GLU A O 1
ATOM 839 N N . LEU A 1 109 ? 0.169 -1.512 11.277 1.00 98.81 109 LEU A N 1
ATOM 840 C CA . LEU A 1 109 ? 0.963 -1.208 10.087 1.00 98.81 109 LEU A CA 1
ATOM 841 C C . LEU A 1 109 ? 0.935 -2.416 9.146 1.00 98.81 109 LEU A C 1
ATOM 843 O O . LEU A 1 109 ? 1.814 -3.275 9.200 1.00 98.81 109 LEU A O 1
ATOM 847 N N . ALA A 1 110 ? -0.083 -2.484 8.290 1.00 98.81 110 ALA A N 1
ATOM 848 C CA . ALA A 1 110 ? -0.274 -3.602 7.370 1.00 98.81 110 ALA A CA 1
ATOM 849 C C . ALA A 1 110 ? -0.748 -3.143 5.986 1.00 98.81 110 ALA A C 1
ATOM 851 O O . ALA A 1 110 ? -1.536 -2.199 5.884 1.00 98.81 110 ALA A O 1
ATOM 852 N N . SER A 1 111 ? -0.305 -3.852 4.951 1.00 98.88 111 SER A N 1
ATOM 853 C CA . SER A 1 111 ? -0.749 -3.718 3.562 1.00 98.88 111 SER A CA 1
ATO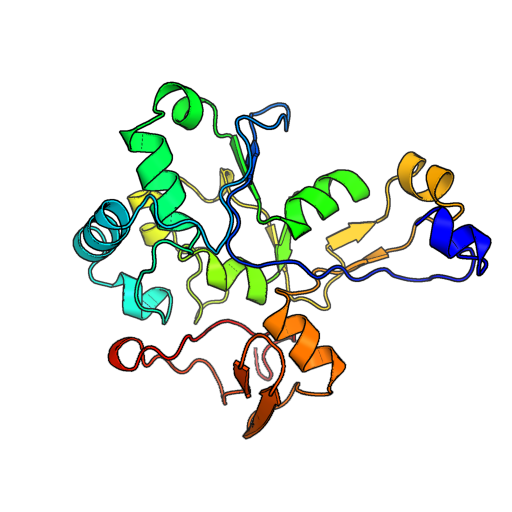M 854 C C . SER A 1 111 ? -1.092 -5.087 2.981 1.00 98.88 111 SER A C 1
ATOM 856 O O . SER A 1 111 ? -0.724 -6.118 3.547 1.00 98.88 111 SER A O 1
ATOM 858 N N . ASP A 1 112 ? -1.810 -5.097 1.863 1.00 98.75 112 ASP A N 1
ATOM 859 C CA . ASP A 1 112 ? -2.060 -6.325 1.112 1.00 98.75 112 ASP A CA 1
ATOM 860 C C . ASP A 1 112 ? -1.146 -6.417 -0.115 1.00 98.75 112 ASP A C 1
ATOM 862 O O . ASP A 1 112 ? -0.677 -5.399 -0.629 1.00 98.75 112 ASP A O 1
ATOM 866 N N . MET A 1 113 ? -0.936 -7.637 -0.611 1.00 98.62 113 MET A N 1
ATOM 867 C CA . MET A 1 113 ? -0.053 -7.896 -1.750 1.00 98.62 113 MET A CA 1
ATOM 868 C C . MET A 1 113 ? -0.407 -7.088 -3.007 1.00 98.62 113 MET A C 1
ATOM 870 O O . MET A 1 113 ? 0.503 -6.684 -3.728 1.00 98.62 113 MET A O 1
ATOM 874 N N . SER A 1 114 ? -1.691 -6.849 -3.296 1.00 98.56 114 SER A N 1
ATOM 875 C CA . SER A 1 114 ? -2.103 -6.154 -4.525 1.00 98.56 114 SER A CA 1
ATOM 876 C C . SER A 1 114 ? -1.738 -4.674 -4.512 1.00 98.56 114 SER A C 1
ATOM 878 O O . SER A 1 114 ? -1.236 -4.157 -5.510 1.00 98.56 114 SER A O 1
ATOM 880 N N . ASP A 1 115 ? -1.936 -3.999 -3.378 1.00 98.69 115 ASP A N 1
ATOM 881 C CA . ASP A 1 115 ? -1.596 -2.583 -3.232 1.00 98.69 115 ASP A CA 1
ATOM 882 C C . ASP A 1 115 ? -0.073 -2.420 -3.080 1.00 98.69 115 ASP A C 1
ATOM 884 O O . ASP A 1 115 ? 0.546 -1.595 -3.760 1.00 98.69 115 ASP A O 1
ATOM 888 N N . ALA A 1 116 ? 0.565 -3.296 -2.290 1.00 98.88 116 ALA A N 1
ATOM 889 C CA . ALA A 1 116 ? 2.016 -3.334 -2.117 1.00 98.88 116 ALA A CA 1
ATOM 890 C C . ALA A 1 116 ? 2.773 -3.566 -3.436 1.00 98.88 116 ALA A C 1
ATOM 892 O O . ALA A 1 116 ? 3.824 -2.958 -3.650 1.00 98.88 116 ALA A O 1
ATOM 893 N N . ALA A 1 117 ? 2.240 -4.377 -4.356 1.00 98.62 117 ALA A N 1
ATOM 894 C CA . ALA A 1 117 ? 2.839 -4.586 -5.676 1.00 98.62 117 ALA A CA 1
ATOM 895 C C . ALA A 1 117 ? 2.952 -3.276 -6.479 1.00 98.62 117 ALA A C 1
ATOM 897 O O . ALA A 1 117 ? 3.932 -3.061 -7.189 1.00 98.62 117 ALA A O 1
ATOM 898 N N . GLY A 1 118 ? 2.009 -2.349 -6.285 1.00 98.38 118 GLY A N 1
ATOM 899 C CA . GLY A 1 118 ? 2.023 -1.021 -6.895 1.00 98.38 118 GLY A CA 1
ATOM 900 C C . GLY A 1 118 ? 3.082 -0.061 -6.337 1.00 98.38 118 GLY A C 1
ATOM 901 O O . GLY A 1 118 ? 3.176 1.076 -6.808 1.00 98.38 118 GLY A O 1
ATOM 902 N N . THR A 1 119 ? 3.861 -0.462 -5.330 1.00 98.88 119 THR A N 1
ATOM 903 C CA . THR A 1 119 ? 4.910 0.392 -4.749 1.00 98.88 119 THR A CA 1
ATOM 904 C C . THR A 1 119 ? 6.201 0.391 -5.555 1.00 98.88 119 THR A C 1
ATOM 906 O O . THR A 1 119 ? 6.948 1.362 -5.470 1.00 98.88 119 THR A O 1
ATOM 909 N N . MET A 1 120 ? 6.445 -0.671 -6.333 1.00 98.75 120 MET A N 1
ATOM 910 C CA . MET A 1 120 ? 7.738 -1.012 -6.950 1.00 98.75 120 MET A CA 1
ATOM 911 C C . MET A 1 120 ? 8.828 -1.453 -5.961 1.00 98.75 120 MET A C 1
ATOM 913 O O . MET A 1 120 ? 9.979 -1.610 -6.354 1.00 98.75 120 MET A O 1
ATOM 917 N N . TRP A 1 121 ? 8.476 -1.706 -4.698 1.00 98.88 121 TRP A N 1
ATOM 918 C CA . TRP A 1 121 ? 9.367 -2.339 -3.718 1.00 98.88 121 TRP A CA 1
ATOM 919 C C . TRP A 1 121 ? 9.067 -3.817 -3.487 1.00 98.88 121 TRP A C 1
ATOM 921 O O . TRP A 1 121 ? 9.822 -4.479 -2.785 1.00 98.88 121 TRP A O 1
ATOM 931 N N . LEU A 1 122 ? 7.975 -4.346 -4.038 1.00 98.88 122 LEU A N 1
ATOM 932 C CA . LEU A 1 122 ? 7.612 -5.754 -3.903 1.00 98.88 122 LEU A CA 1
ATOM 933 C C . LEU A 1 122 ? 8.289 -6.589 -4.998 1.00 98.88 122 LEU A C 1
ATOM 935 O O . LEU A 1 122 ? 8.216 -6.241 -6.177 1.00 98.88 122 LEU A O 1
ATOM 939 N N . ASP A 1 123 ? 8.885 -7.717 -4.616 1.00 98.69 123 ASP A N 1
ATOM 940 C CA . ASP A 1 123 ? 9.109 -8.829 -5.537 1.00 98.69 123 ASP A CA 1
ATOM 941 C C . ASP A 1 123 ? 7.764 -9.535 -5.747 1.00 98.69 123 ASP A C 1
ATOM 943 O O . ASP A 1 123 ? 7.258 -10.249 -4.873 1.00 98.69 123 ASP A O 1
ATOM 947 N N . VAL A 1 124 ? 7.150 -9.285 -6.903 1.00 97.81 124 VAL A N 1
ATOM 948 C CA . VAL A 1 124 ? 5.779 -9.735 -7.191 1.00 97.81 124 VAL A CA 1
ATOM 949 C C . VAL A 1 124 ? 5.707 -11.257 -7.309 1.00 97.81 124 VAL A C 1
ATOM 951 O O . VAL A 1 124 ? 4.707 -11.857 -6.911 1.00 97.81 124 VAL A O 1
ATOM 954 N N . ALA A 1 125 ? 6.771 -11.899 -7.795 1.00 96.12 125 ALA A N 1
ATOM 955 C CA . ALA A 1 125 ? 6.828 -13.351 -7.912 1.00 96.12 125 ALA A CA 1
ATOM 956 C C . ALA A 1 125 ? 6.919 -14.020 -6.533 1.00 96.12 125 ALA A C 1
ATOM 958 O O . ALA A 1 125 ? 6.281 -15.045 -6.294 1.00 96.12 125 ALA A O 1
ATOM 959 N N . ARG A 1 126 ? 7.699 -13.430 -5.619 1.00 96.94 126 ARG A N 1
ATOM 960 C CA . ARG A 1 126 ? 7.912 -13.952 -4.261 1.00 96.94 126 ARG A CA 1
ATOM 961 C C . ARG A 1 126 ? 6.856 -13.507 -3.254 1.00 96.94 126 ARG A C 1
ATOM 963 O O . ARG A 1 126 ? 6.816 -14.077 -2.167 1.00 96.94 126 ARG A O 1
ATOM 970 N N . ARG A 1 127 ? 6.018 -12.526 -3.607 1.00 97.62 127 ARG A N 1
ATOM 971 C CA . ARG A 1 127 ? 5.005 -11.920 -2.722 1.00 97.62 127 ARG A CA 1
ATOM 972 C C . ARG A 1 127 ? 5.627 -11.399 -1.421 1.00 97.62 127 ARG A C 1
ATOM 974 O O . ARG A 1 127 ? 5.085 -11.591 -0.339 1.00 97.62 127 ARG A O 1
ATOM 981 N N . ASP A 1 128 ? 6.790 -10.768 -1.530 1.00 98.69 128 ASP A N 1
ATOM 982 C CA . ASP A 1 128 ? 7.522 -10.213 -0.392 1.00 98.69 128 ASP A CA 1
ATOM 983 C C . ASP A 1 128 ? 8.295 -8.963 -0.823 1.00 98.69 128 ASP A C 1
ATOM 985 O O . ASP A 1 128 ? 8.507 -8.720 -2.012 1.00 98.69 128 ASP A O 1
ATOM 989 N N . TRP A 1 129 ? 8.711 -8.149 0.139 1.00 98.88 129 TRP A N 1
ATOM 990 C CA . TRP A 1 129 ? 9.537 -6.982 -0.133 1.00 98.88 129 TRP A CA 1
ATOM 991 C C . TRP A 1 129 ? 10.870 -7.377 -0.787 1.00 98.88 129 TRP A C 1
ATOM 993 O O . TRP A 1 129 ? 11.528 -8.336 -0.385 1.00 98.88 129 TRP A O 1
ATOM 1003 N N . SER A 1 130 ? 11.290 -6.603 -1.784 1.00 98.81 130 SER A N 1
ATOM 1004 C CA . SER A 1 130 ? 12.612 -6.690 -2.394 1.00 98.81 130 SER A CA 1
ATOM 1005 C C . SER A 1 130 ? 13.570 -5.752 -1.668 1.00 98.81 130 SER A C 1
ATOM 1007 O O . SER A 1 130 ? 13.460 -4.528 -1.766 1.00 98.81 130 SER A O 1
ATOM 1009 N N . ASP A 1 131 ? 14.540 -6.331 -0.959 1.00 98.81 131 ASP A N 1
ATOM 1010 C CA . ASP A 1 131 ? 15.581 -5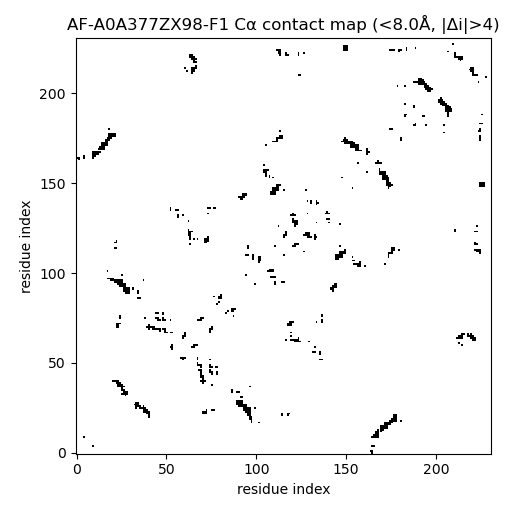.563 -0.267 1.00 98.81 131 ASP A CA 1
ATOM 1011 C C . ASP A 1 131 ? 16.424 -4.737 -1.248 1.00 98.81 131 ASP A C 1
ATOM 1013 O O . ASP A 1 131 ? 16.839 -3.631 -0.921 1.00 98.81 131 ASP A O 1
ATOM 1017 N N . GLU A 1 132 ? 16.623 -5.235 -2.473 1.00 98.62 132 GLU A N 1
ATOM 1018 C CA . GLU A 1 132 ? 17.338 -4.526 -3.538 1.00 98.62 132 GLU A CA 1
ATOM 1019 C C . GLU A 1 132 ? 16.588 -3.262 -3.980 1.00 98.62 132 GLU A C 1
ATOM 1021 O O . GLU A 1 132 ? 17.175 -2.179 -4.041 1.00 98.62 132 GLU A O 1
ATOM 1026 N N . MET A 1 133 ? 15.274 -3.368 -4.218 1.00 98.81 133 MET A N 1
ATOM 1027 C CA . MET A 1 133 ? 14.452 -2.214 -4.601 1.00 98.81 133 MET A CA 1
ATOM 1028 C C . MET A 1 133 ? 14.326 -1.192 -3.466 1.00 98.81 133 MET A C 1
ATOM 1030 O O . MET A 1 133 ? 14.322 0.011 -3.723 1.00 98.81 133 MET A O 1
ATOM 1034 N N . LEU A 1 134 ? 14.231 -1.649 -2.214 1.00 98.88 134 LEU A N 1
ATOM 1035 C CA . LEU A 1 134 ? 14.206 -0.770 -1.042 1.00 98.88 134 LEU A CA 1
ATOM 1036 C C . LEU A 1 134 ? 15.542 -0.040 -0.859 1.00 98.88 134 LEU A C 1
ATOM 1038 O O . LEU A 1 134 ? 15.555 1.184 -0.708 1.00 98.88 134 LEU A O 1
ATOM 1042 N N . ALA A 1 135 ? 16.662 -0.763 -0.943 1.00 98.75 135 ALA A N 1
ATOM 1043 C CA . ALA A 1 135 ? 17.998 -0.195 -0.794 1.00 98.75 135 ALA A CA 1
ATOM 1044 C C . ALA A 1 135 ? 18.312 0.850 -1.877 1.00 98.75 135 ALA A C 1
ATOM 1046 O O . ALA A 1 135 ? 18.959 1.853 -1.589 1.00 98.75 135 ALA A O 1
ATOM 1047 N N . ALA A 1 136 ? 17.799 0.689 -3.102 1.00 98.56 136 ALA A N 1
ATOM 1048 C CA . ALA A 1 136 ? 17.954 1.684 -4.169 1.00 98.56 136 ALA A CA 1
ATOM 1049 C C . ALA A 1 136 ? 17.297 3.048 -3.858 1.00 98.56 136 ALA A C 1
ATOM 1051 O O . ALA A 1 136 ? 17.690 4.073 -4.435 1.00 98.56 136 ALA A O 1
ATOM 1052 N N . CYS A 1 137 ? 16.328 3.053 -2.937 1.00 98.62 137 CYS A N 1
ATOM 1053 C CA . CYS A 1 137 ? 15.663 4.229 -2.375 1.00 98.62 137 CYS A CA 1
ATOM 1054 C C . CYS A 1 137 ? 16.202 4.630 -0.988 1.00 98.62 137 CYS A C 1
ATOM 1056 O O . CYS A 1 137 ? 15.580 5.469 -0.342 1.00 98.62 137 CYS A O 1
ATOM 1058 N N . ASP A 1 138 ? 17.302 4.029 -0.519 1.00 98.44 138 ASP A N 1
ATOM 1059 C CA . ASP A 1 138 ? 17.856 4.211 0.831 1.00 98.44 138 ASP A CA 1
ATOM 1060 C C . ASP A 1 138 ? 16.844 3.904 1.955 1.00 98.44 138 ASP A C 1
ATOM 1062 O O . ASP A 1 138 ? 16.766 4.594 2.973 1.00 98.44 138 ASP A O 1
ATOM 1066 N N . LEU A 1 139 ? 16.053 2.842 1.763 1.00 98.69 139 LEU A N 1
ATOM 1067 C CA . LEU A 1 139 ? 15.072 2.328 2.721 1.00 98.69 139 LEU A CA 1
ATOM 1068 C C . LEU A 1 139 ? 15.365 0.867 3.076 1.00 98.69 139 LEU A C 1
ATOM 1070 O O . LEU A 1 139 ? 16.086 0.160 2.375 1.00 98.69 139 LEU A O 1
ATOM 1074 N N . SER A 1 140 ? 14.754 0.398 4.162 1.00 98.69 140 SER A N 1
ATOM 1075 C CA . SER A 1 140 ? 14.750 -1.008 4.570 1.00 98.69 140 SER A CA 1
ATOM 1076 C C . SER A 1 140 ? 13.319 -1.498 4.797 1.00 98.69 140 SER A C 1
ATOM 1078 O O . SER A 1 140 ? 12.364 -0.714 4.803 1.00 98.69 140 SER A O 1
ATOM 1080 N N . ARG A 1 141 ? 13.165 -2.804 5.042 1.00 98.75 141 ARG A N 1
ATOM 1081 C CA . ARG A 1 141 ? 11.881 -3.409 5.433 1.00 98.75 141 ARG A CA 1
ATOM 1082 C C . ARG A 1 141 ? 11.279 -2.772 6.684 1.00 98.75 141 ARG A C 1
ATOM 1084 O O . ARG A 1 141 ? 10.061 -2.759 6.818 1.00 98.75 141 ARG A O 1
ATOM 1091 N N . ASP A 1 142 ? 12.103 -2.200 7.561 1.00 98.62 142 ASP A N 1
ATOM 1092 C CA . ASP A 1 142 ? 11.621 -1.509 8.757 1.00 98.62 142 ASP A CA 1
ATOM 1093 C C . ASP A 1 142 ? 10.770 -0.288 8.406 1.00 98.62 142 ASP A C 1
ATOM 1095 O O . ASP A 1 142 ? 9.896 0.069 9.185 1.00 98.62 142 ASP A O 1
ATOM 1099 N N . ALA A 1 143 ? 10.955 0.324 7.234 1.00 98.69 143 ALA A N 1
ATOM 1100 C CA . ALA A 1 143 ? 10.114 1.432 6.789 1.00 98.69 143 ALA A CA 1
ATOM 1101 C C . ALA A 1 143 ? 8.746 0.981 6.245 1.00 98.69 143 ALA A C 1
ATOM 1103 O O . ALA A 1 143 ? 7.848 1.805 6.048 1.00 98.69 143 ALA A O 1
ATOM 1104 N N . MET A 1 144 ? 8.576 -0.315 5.982 1.00 98.88 144 MET A N 1
ATOM 1105 C CA . MET A 1 144 ? 7.410 -0.868 5.303 1.00 98.88 144 MET A CA 1
ATOM 1106 C C . MET A 1 144 ? 6.381 -1.439 6.292 1.00 98.88 144 MET A C 1
ATOM 1108 O O . MET A 1 144 ? 6.725 -1.821 7.416 1.00 98.88 144 MET A O 1
ATOM 1112 N N . PRO A 1 145 ? 5.095 -1.506 5.905 1.00 98.75 145 PRO A N 1
ATOM 1113 C CA . PRO A 1 145 ? 4.104 -2.265 6.653 1.00 98.75 145 PRO A CA 1
ATOM 1114 C C . PRO A 1 145 ? 4.325 -3.778 6.498 1.00 98.75 145 PRO A C 1
ATOM 1116 O O . PRO A 1 145 ? 4.957 -4.246 5.546 1.00 98.75 145 PRO A O 1
ATOM 1119 N N . ALA A 1 146 ? 3.746 -4.554 7.415 1.00 98.81 146 ALA A N 1
ATOM 1120 C CA . ALA A 1 146 ? 3.643 -6.000 7.257 1.00 98.81 146 ALA A CA 1
ATOM 1121 C C . ALA A 1 146 ? 2.745 -6.351 6.056 1.00 98.81 146 ALA A C 1
ATOM 1123 O O . ALA A 1 146 ? 1.745 -5.675 5.800 1.00 98.81 146 ALA A O 1
ATOM 1124 N N . LEU A 1 147 ? 3.106 -7.405 5.326 1.00 98.81 147 LEU A N 1
ATOM 1125 C CA . LEU A 1 147 ? 2.399 -7.858 4.128 1.00 98.81 147 LEU A CA 1
ATOM 1126 C C . LEU A 1 147 ? 1.423 -8.987 4.450 1.00 98.81 147 LEU A C 1
ATOM 1128 O O . LEU A 1 147 ? 1.746 -9.898 5.210 1.00 98.81 147 LEU A O 1
ATOM 1132 N N . PHE A 1 148 ? 0.250 -8.930 3.830 1.00 98.62 148 PHE A N 1
ATOM 1133 C CA . PHE A 1 148 ? -0.824 -9.903 3.992 1.00 98.62 148 PHE A CA 1
ATOM 1134 C C . PHE A 1 148 ? -1.499 -10.205 2.660 1.00 98.62 148 PHE A C 1
ATOM 1136 O O . PHE A 1 148 ? -1.445 -9.417 1.715 1.00 98.62 148 PHE A O 1
ATOM 1143 N N . GLU A 1 149 ? -2.216 -11.318 2.603 1.00 98.12 149 GLU A N 1
ATOM 1144 C CA . GLU A 1 149 ? -3.195 -11.526 1.544 1.00 98.12 149 GLU A CA 1
ATOM 1145 C C . GLU A 1 149 ? -4.426 -10.652 1.801 1.00 98.12 149 GLU A C 1
ATOM 1147 O O . GLU A 1 149 ? -4.776 -10.362 2.949 1.00 98.12 149 GLU A O 1
ATOM 1152 N N . GLY A 1 150 ? -5.126 -10.233 0.746 1.00 97.56 150 GLY A N 1
ATOM 1153 C CA . GLY A 1 150 ? -6.257 -9.312 0.890 1.00 97.56 150 GLY A CA 1
ATOM 1154 C C . GLY A 1 150 ? -7.398 -9.863 1.752 1.00 97.56 150 GLY A C 1
ATOM 1155 O O . GLY A 1 150 ? -8.106 -9.106 2.420 1.00 97.56 150 GLY A O 1
ATOM 1156 N N . SER A 1 151 ? -7.546 -11.188 1.798 1.00 96.94 151 SER A N 1
ATOM 1157 C CA . SER A 1 151 ? -8.524 -11.892 2.633 1.00 96.94 151 SER A CA 1
ATOM 1158 C C . SER A 1 151 ? -8.088 -12.112 4.084 1.00 96.94 151 SER A C 1
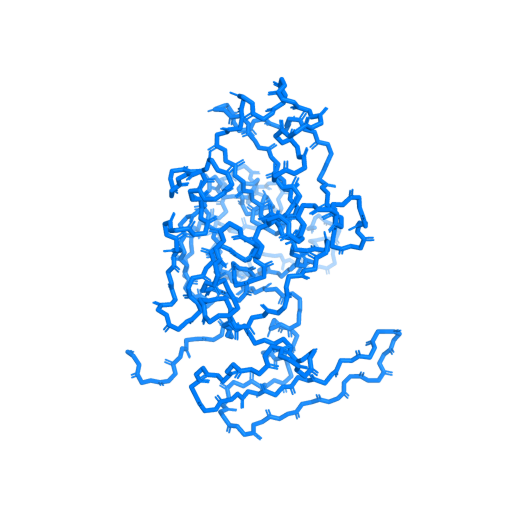ATOM 1160 O O . SER A 1 151 ? -8.917 -12.510 4.903 1.00 96.94 151 SER A O 1
ATOM 1162 N N . ASP A 1 152 ? -6.812 -11.906 4.414 1.00 98.19 152 ASP A N 1
ATOM 1163 C CA . ASP A 1 152 ? -6.308 -12.147 5.765 1.00 98.19 152 ASP A CA 1
ATOM 1164 C C . ASP A 1 152 ? -6.750 -11.031 6.715 1.00 98.19 152 ASP A C 1
ATOM 1166 O O . ASP A 1 152 ? -6.866 -9.866 6.331 1.00 98.19 152 ASP A O 1
ATOM 1170 N N . VAL A 1 153 ? -6.985 -11.374 7.981 1.00 98.50 153 VAL A N 1
ATOM 1171 C CA . VAL A 1 153 ? -7.268 -10.391 9.033 1.00 98.50 153 VAL A CA 1
ATOM 1172 C C . VAL A 1 153 ? -5.960 -9.740 9.465 1.00 98.50 153 VAL A C 1
ATOM 1174 O O . VAL A 1 153 ? -5.049 -10.425 9.918 1.00 98.50 153 VAL A O 1
ATOM 1177 N N . THR A 1 154 ? -5.890 -8.414 9.381 1.00 98.38 154 THR A N 1
ATOM 1178 C CA . THR A 1 154 ? -4.692 -7.642 9.750 1.00 98.38 154 THR A CA 1
ATOM 1179 C C . THR A 1 154 ? -4.843 -6.912 11.079 1.00 98.38 154 THR A C 1
ATOM 1181 O O . THR A 1 154 ? -3.924 -6.221 11.494 1.00 98.38 154 THR A O 1
ATOM 1184 N N . GLY A 1 155 ? -6.029 -6.944 11.686 1.00 97.94 155 GLY A N 1
ATOM 1185 C CA . GLY A 1 155 ? -6.312 -6.221 12.919 1.00 97.94 155 GLY A CA 1
ATOM 1186 C C . GLY A 1 155 ? -7.797 -6.157 13.249 1.00 97.94 155 GLY A C 1
ATOM 1187 O O . GLY A 1 155 ? -8.638 -6.793 12.611 1.00 97.94 155 GLY A O 1
ATOM 1188 N N . GLN A 1 156 ? -8.120 -5.346 14.248 1.00 98.38 156 GLN A N 1
ATOM 1189 C CA . GLN A 1 156 ? -9.478 -5.099 14.719 1.00 98.38 156 GLN A CA 1
ATOM 1190 C C . GLN A 1 156 ? -9.685 -3.593 14.888 1.00 98.38 156 GLN A C 1
ATOM 1192 O O . GLN A 1 156 ? -8.730 -2.857 15.139 1.00 98.38 156 GLN A O 1
ATOM 1197 N N . LEU A 1 157 ? -10.922 -3.110 14.738 1.00 98.50 157 LEU A N 1
ATOM 1198 C CA . LEU A 1 157 ? -11.227 -1.710 15.044 1.00 98.50 157 LEU A CA 1
ATOM 1199 C C . LEU A 1 157 ? -10.819 -1.382 16.480 1.00 98.50 157 LEU A C 1
ATOM 1201 O O . LEU A 1 157 ? -11.232 -2.075 17.414 1.00 98.50 157 LEU A O 1
ATOM 1205 N N . ARG A 1 158 ? -10.075 -0.285 16.660 1.00 98.44 158 ARG A N 1
ATOM 1206 C CA . ARG A 1 158 ? -9.755 0.199 18.004 1.00 98.44 158 ARG A CA 1
ATOM 1207 C C . ARG A 1 158 ? -11.038 0.536 18.767 1.00 98.44 158 ARG A C 1
ATOM 1209 O O . ARG A 1 158 ? -11.998 1.009 18.141 1.00 98.44 158 ARG A O 1
ATOM 1216 N N . PRO A 1 159 ? -11.071 0.337 20.097 1.00 98.12 159 PRO A N 1
ATOM 1217 C CA . PRO A 1 159 ? -12.274 0.556 20.895 1.00 98.12 159 PRO A CA 1
ATOM 1218 C C . PRO A 1 159 ? -12.917 1.929 20.673 1.00 98.12 159 PRO A C 1
ATOM 1220 O O . PRO A 1 159 ? -14.130 2.018 20.486 1.00 98.12 159 PRO A O 1
ATOM 1223 N N . GLU A 1 160 ? -12.120 2.995 20.607 1.00 98.19 160 GLU A N 1
ATOM 1224 C CA . GLU A 1 160 ? -12.617 4.356 20.408 1.00 98.19 160 GLU A CA 1
ATOM 1225 C C . GLU A 1 160 ? -13.173 4.593 18.994 1.00 98.19 160 GLU A C 1
ATOM 1227 O O . GLU A 1 160 ? -14.125 5.356 18.824 1.00 98.19 160 GLU A O 1
ATOM 1232 N N . VAL A 1 161 ? -12.639 3.905 17.977 1.00 98.31 161 VAL A N 1
ATOM 1233 C CA . VAL A 1 161 ? -13.153 3.963 16.597 1.00 98.31 161 VAL A CA 1
ATOM 1234 C C . VAL A 1 161 ? -14.476 3.206 16.501 1.00 98.31 161 VAL A C 1
ATOM 1236 O O . VAL A 1 161 ? -15.457 3.747 15.986 1.00 98.31 161 VAL A O 1
ATOM 1239 N N . ALA A 1 162 ? -14.530 1.989 17.048 1.00 98.00 162 ALA A N 1
ATOM 1240 C CA . ALA A 1 162 ? -15.741 1.174 17.100 1.00 98.00 162 ALA A CA 1
ATOM 1241 C C . ALA A 1 162 ? -16.873 1.905 17.846 1.00 98.00 162 ALA A C 1
ATOM 1243 O O . ALA A 1 162 ? -17.988 2.025 17.329 1.00 98.00 162 ALA A O 1
ATOM 1244 N N . GLN A 1 163 ? -16.563 2.498 19.005 1.00 97.81 163 GLN A N 1
ATOM 1245 C CA . GLN A 1 163 ? -17.498 3.319 19.775 1.00 97.81 163 GLN A CA 1
ATOM 1246 C C . GLN A 1 163 ? -17.987 4.527 18.968 1.00 97.81 163 GLN A C 1
ATOM 1248 O O . GLN A 1 163 ? -19.193 4.760 18.878 1.00 97.81 163 GLN A O 1
ATOM 1253 N N . ALA A 1 164 ? -17.078 5.276 18.333 1.00 98.00 164 ALA A N 1
ATOM 1254 C CA . ALA A 1 164 ? -17.433 6.448 17.534 1.00 98.00 164 ALA A CA 1
ATOM 1255 C C . ALA A 1 164 ? -18.317 6.117 16.317 1.00 98.00 164 ALA A C 1
ATOM 1257 O O . ALA A 1 164 ? -19.005 7.005 15.799 1.00 98.00 164 ALA A O 1
ATOM 1258 N N . TRP A 1 165 ? -18.285 4.871 15.838 1.00 97.75 165 TRP A N 1
ATOM 1259 C CA . TRP A 1 165 ? -19.089 4.382 14.716 1.00 97.75 165 TRP A CA 1
ATOM 1260 C C . TRP A 1 165 ? -20.325 3.582 15.145 1.00 97.75 165 TRP A C 1
ATOM 1262 O O . TRP A 1 165 ? -21.100 3.189 14.275 1.00 97.75 165 TRP A O 1
ATOM 1272 N N . ASN A 1 166 ? -20.544 3.382 16.452 1.00 97.31 166 ASN A N 1
ATOM 1273 C CA . ASN A 1 166 ? -21.593 2.510 16.996 1.00 97.31 166 ASN A CA 1
ATOM 1274 C C . ASN A 1 166 ? -21.544 1.096 16.377 1.00 97.31 166 ASN A C 1
ATOM 1276 O O . ASN A 1 166 ? -22.568 0.523 15.997 1.00 97.31 166 ASN A O 1
ATOM 1280 N N . MET A 1 167 ? -20.327 0.566 16.255 1.00 97.00 167 MET A N 1
ATOM 1281 C CA . MET A 1 167 ? -20.004 -0.742 15.690 1.00 97.00 167 MET A CA 1
ATOM 1282 C C . MET A 1 167 ? -19.397 -1.653 16.761 1.00 97.00 167 MET A C 1
ATOM 1284 O O . MET A 1 167 ? -18.800 -1.150 17.716 1.00 97.00 167 MET A O 1
ATOM 1288 N N . PRO A 1 168 ? -19.501 -2.987 16.617 1.00 96.62 168 PRO A N 1
ATOM 1289 C CA . PRO A 1 168 ? -18.672 -3.891 17.402 1.00 96.62 168 PRO A CA 1
ATOM 1290 C C . PRO A 1 168 ? -17.189 -3.683 17.046 1.00 96.62 168 PRO A C 1
ATOM 1292 O O . PRO A 1 168 ? -16.882 -3.074 16.013 1.00 96.62 168 PRO A O 1
ATOM 1295 N N . PRO A 1 169 ? -16.255 -4.206 17.856 1.00 95.81 169 PRO A N 1
ATOM 1296 C CA . PRO A 1 169 ? -14.846 -4.272 17.484 1.00 95.81 169 PRO A CA 1
ATOM 1297 C C . PRO A 1 169 ? -14.683 -5.278 16.328 1.00 95.81 169 PRO A C 1
ATOM 1299 O O . PRO A 1 169 ? -14.334 -6.438 16.518 1.00 95.81 169 PRO A O 1
ATOM 1302 N N . ALA A 1 170 ? -15.044 -4.867 15.114 1.00 97.56 170 ALA A N 1
ATOM 1303 C CA . ALA A 1 170 ? -15.051 -5.724 13.936 1.00 97.56 170 ALA A CA 1
ATOM 1304 C C . ALA A 1 170 ? -13.620 -6.024 13.473 1.00 97.56 170 ALA A C 1
ATOM 1306 O O . ALA A 1 170 ? -12.737 -5.164 13.572 1.00 97.56 170 ALA A O 1
ATOM 1307 N N . LEU A 1 171 ? -13.407 -7.232 12.946 1.00 98.25 171 LEU A N 1
ATOM 1308 C CA . LEU A 1 171 ? -12.144 -7.607 12.308 1.00 98.25 171 LEU A CA 1
ATOM 1309 C C . LEU A 1 171 ? -11.949 -6.798 11.022 1.00 98.25 171 LEU A C 1
ATOM 1311 O O . LEU A 1 171 ? -12.915 -6.528 10.306 1.00 98.25 171 LEU A O 1
ATOM 1315 N N . VAL A 1 172 ? -10.709 -6.424 10.723 1.00 98.69 172 VAL A N 1
ATOM 1316 C CA . VAL A 1 172 ? -10.343 -5.674 9.517 1.00 98.69 172 VAL A CA 1
ATOM 1317 C C . VAL A 1 172 ? -9.417 -6.530 8.661 1.00 98.69 172 VAL A C 1
ATOM 1319 O O . VAL A 1 172 ? -8.386 -6.993 9.148 1.00 98.69 172 VAL A O 1
ATOM 1322 N N . VAL A 1 173 ? -9.790 -6.750 7.399 1.00 98.56 173 VAL A N 1
ATOM 1323 C CA . VAL A 1 173 ? -9.005 -7.565 6.452 1.00 98.56 173 VAL A CA 1
ATOM 1324 C C . VAL A 1 173 ? -7.996 -6.732 5.655 1.00 98.56 173 VAL A C 1
ATOM 1326 O O . VAL A 1 173 ? -8.098 -5.501 5.608 1.00 98.56 173 VAL A O 1
ATOM 1329 N N . GLY A 1 174 ? -7.026 -7.388 5.012 1.00 97.94 174 GLY A N 1
ATOM 1330 C CA . GLY A 1 174 ? -5.997 -6.761 4.175 1.00 97.94 174 GLY A CA 1
ATOM 1331 C C . GLY A 1 174 ? -6.591 -5.860 3.090 1.00 97.94 174 GLY A C 1
ATOM 1332 O O . GLY A 1 174 ? -6.168 -4.710 2.933 1.00 97.94 174 GLY A O 1
ATOM 1333 N N . GLY A 1 175 ? -7.663 -6.310 2.442 1.00 98.31 175 GLY A N 1
ATOM 1334 C CA . GLY A 1 175 ? -8.341 -5.558 1.393 1.00 98.31 175 GLY A CA 1
ATOM 1335 C C . GLY A 1 175 ? -7.591 -5.620 0.065 1.00 98.31 175 GLY A C 1
ATOM 1336 O O . GLY A 1 175 ? -7.029 -6.655 -0.268 1.00 98.31 175 GLY A O 1
ATOM 1337 N N . GLY A 1 176 ? -7.607 -4.532 -0.701 1.00 98.31 176 GLY A N 1
ATOM 1338 C CA . GLY A 1 176 ? -6.917 -4.475 -1.991 1.00 98.31 176 GLY A CA 1
ATOM 1339 C C . GLY A 1 176 ? -6.748 -3.059 -2.522 1.00 98.31 176 GLY A C 1
ATOM 1340 O O . GLY A 1 176 ? -7.456 -2.145 -2.085 1.00 98.31 176 GLY A O 1
ATOM 1341 N N . GLY A 1 177 ? -5.856 -2.882 -3.495 1.00 98.25 177 GLY A N 1
ATOM 1342 C CA . GLY A 1 177 ? -5.905 -1.714 -4.376 1.00 98.25 177 GLY A CA 1
ATOM 1343 C C . GLY A 1 177 ? -7.256 -1.656 -5.103 1.00 98.25 177 GLY A C 1
ATOM 1344 O O . GLY A 1 177 ? -7.891 -2.691 -5.319 1.00 98.25 177 GLY A O 1
ATOM 1345 N N . ASP A 1 178 ? -7.727 -0.464 -5.462 1.00 96.50 178 ASP A N 1
ATOM 1346 C CA . ASP A 1 178 ? -9.047 -0.254 -6.079 1.00 96.50 178 ASP A CA 1
ATOM 1347 C C . ASP A 1 178 ? -9.349 -1.181 -7.273 1.00 96.50 178 ASP A C 1
ATOM 1349 O O . ASP A 1 178 ? -10.434 -1.763 -7.325 1.00 96.50 178 ASP A O 1
ATOM 1353 N N . ASN A 1 179 ? -8.390 -1.395 -8.177 1.00 94.75 179 ASN A N 1
ATOM 1354 C CA . ASN A 1 179 ? -8.533 -2.296 -9.322 1.00 94.75 179 ASN A CA 1
ATOM 1355 C C . ASN A 1 179 ? -8.721 -3.759 -8.895 1.00 94.75 179 ASN A C 1
ATOM 1357 O O . ASN A 1 179 ? -9.651 -4.420 -9.355 1.00 94.75 179 ASN A O 1
ATOM 1361 N N . ALA A 1 180 ? -7.866 -4.261 -7.999 1.00 95.75 180 ALA A N 1
ATOM 1362 C CA . ALA A 1 180 ? -7.921 -5.647 -7.536 1.00 95.75 180 ALA A CA 1
ATOM 1363 C C . ALA A 1 180 ? -9.169 -5.907 -6.678 1.00 95.75 180 ALA A C 1
ATOM 1365 O O . ALA A 1 180 ? -9.859 -6.906 -6.868 1.00 95.75 180 ALA A O 1
ATOM 1366 N N . ALA A 1 181 ? -9.518 -4.980 -5.784 1.00 96.88 181 ALA A N 1
ATOM 1367 C CA . ALA A 1 181 ? -10.743 -5.057 -4.993 1.00 96.88 181 ALA A CA 1
ATOM 1368 C C . ALA A 1 181 ? -12.001 -4.969 -5.875 1.00 96.88 181 ALA A C 1
ATOM 1370 O O . ALA A 1 181 ? -12.966 -5.700 -5.649 1.00 96.88 181 ALA A O 1
ATOM 1371 N N . GLY A 1 182 ? -11.980 -4.114 -6.903 1.00 95.12 182 GLY A N 1
ATOM 1372 C CA . GLY A 1 182 ? -13.032 -4.036 -7.913 1.00 95.12 182 GLY A CA 1
ATOM 1373 C C . GLY A 1 182 ? -13.203 -5.356 -8.663 1.00 95.12 182 GLY A C 1
ATOM 1374 O O . GLY A 1 182 ? -14.327 -5.843 -8.778 1.00 95.12 182 GLY A O 1
ATOM 1375 N N . ALA A 1 183 ? -12.095 -5.974 -9.086 1.00 94.94 183 ALA A N 1
ATOM 1376 C CA . ALA A 1 183 ? -12.082 -7.289 -9.724 1.00 94.94 183 ALA A CA 1
ATOM 1377 C C . ALA A 1 183 ? -12.697 -8.373 -8.814 1.00 94.94 183 ALA A C 1
ATOM 1379 O O . ALA A 1 183 ? -13.585 -9.108 -9.247 1.00 94.94 183 ALA A O 1
ATOM 1380 N N . VAL A 1 184 ? -12.325 -8.418 -7.528 1.00 95.75 184 VAL A N 1
ATOM 1381 C CA . VAL A 1 184 ? -12.952 -9.330 -6.550 1.00 95.75 184 VAL A CA 1
ATOM 1382 C C . VAL A 1 184 ? -14.461 -9.086 -6.449 1.00 95.75 184 VAL A C 1
ATOM 1384 O O . VAL A 1 184 ? -15.242 -10.036 -6.466 1.00 95.75 184 VAL A O 1
ATOM 1387 N N . GLY A 1 185 ? -14.890 -7.823 -6.391 1.00 95.19 185 GLY A N 1
ATOM 1388 C CA . GLY A 1 185 ? -16.305 -7.451 -6.300 1.00 95.19 185 GLY A CA 1
ATOM 1389 C C . GLY A 1 185 ? -17.158 -7.906 -7.490 1.00 95.19 185 GLY A C 1
ATOM 1390 O O . GLY A 1 185 ? -18.351 -8.147 -7.317 1.00 95.19 185 GLY A O 1
ATOM 1391 N N . VAL A 1 186 ? -16.560 -8.070 -8.674 1.00 94.94 186 VAL A N 1
ATOM 1392 C CA . VAL A 1 186 ? -17.236 -8.598 -9.875 1.00 94.94 186 VAL A CA 1
ATOM 1393 C C . VAL A 1 186 ? -17.029 -10.106 -10.078 1.00 94.94 186 VAL A C 1
ATOM 1395 O O . VAL A 1 186 ? -17.411 -10.645 -11.114 1.00 94.94 186 VAL A O 1
ATOM 1398 N N . GLY A 1 187 ? -16.451 -10.801 -9.092 1.00 93.62 187 GLY A N 1
ATOM 1399 C CA . GLY A 1 187 ? -16.261 -12.254 -9.114 1.00 93.62 187 GLY A CA 1
ATOM 1400 C C . GLY A 1 187 ? -15.020 -12.730 -9.870 1.00 93.62 187 GLY A C 1
ATOM 1401 O O . GLY A 1 187 ? -14.960 -13.899 -10.247 1.00 93.62 187 GLY A O 1
ATOM 1402 N N . MET A 1 188 ? -14.038 -11.852 -10.103 1.00 92.50 188 MET A N 1
ATOM 1403 C CA . MET A 1 188 ? -12.764 -12.231 -10.709 1.00 92.50 188 MET A CA 1
ATOM 1404 C C . MET A 1 188 ? -11.764 -12.683 -9.647 1.00 92.50 188 MET A C 1
ATOM 1406 O O . MET A 1 188 ? -11.176 -11.861 -8.942 1.00 92.50 188 MET A O 1
ATOM 1410 N N . ALA A 1 189 ? -11.552 -13.989 -9.561 1.00 90.50 189 ALA A N 1
ATOM 1411 C CA . ALA A 1 189 ? -10.654 -14.635 -8.609 1.00 90.50 189 ALA A CA 1
ATOM 1412 C C . ALA A 1 189 ? -9.756 -15.702 -9.257 1.00 90.50 189 ALA A C 1
ATOM 1414 O O . ALA A 1 189 ? -8.653 -15.936 -8.768 1.00 90.50 189 ALA A O 1
ATOM 1415 N N . ASP A 1 190 ? -10.192 -16.301 -10.366 1.00 91.62 190 ASP A N 1
ATOM 1416 C CA . ASP A 1 190 ? -9.567 -17.463 -10.992 1.00 91.62 190 ASP A CA 1
ATOM 1417 C C . ASP A 1 190 ? -8.876 -17.110 -12.313 1.00 91.62 190 ASP A C 1
ATOM 1419 O O . ASP A 1 190 ? -9.312 -16.231 -13.064 1.00 91.62 190 ASP A O 1
ATOM 1423 N N . ALA A 1 191 ? -7.799 -17.836 -12.620 1.00 91.56 191 ALA A N 1
ATOM 1424 C CA . ALA A 1 191 ? -7.036 -17.662 -13.850 1.00 91.56 191 ALA A CA 1
ATOM 1425 C C . ALA A 1 191 ? -7.920 -17.787 -15.104 1.00 91.56 191 ALA A C 1
ATOM 1427 O O . ALA A 1 191 ? -8.802 -18.642 -15.195 1.00 91.56 191 ALA A O 1
ATOM 1428 N N . GLY A 1 192 ? -7.664 -16.927 -16.091 1.00 90.56 192 GLY A N 1
ATOM 1429 C CA . GLY A 1 192 ? -8.413 -16.880 -17.350 1.00 90.56 192 GLY A CA 1
ATOM 1430 C C . GLY A 1 192 ? -9.657 -15.989 -17.315 1.00 90.56 192 GLY A C 1
ATOM 1431 O O . GLY A 1 192 ? -10.253 -15.742 -18.364 1.00 90.56 192 GLY A O 1
ATOM 1432 N N . GLN A 1 193 ? -10.033 -15.451 -16.153 1.00 94.25 193 GLN A N 1
ATOM 1433 C CA . GLN A 1 193 ? -11.078 -14.433 -16.064 1.00 94.25 193 GLN A CA 1
ATOM 1434 C C . GLN A 1 193 ? -10.540 -13.060 -16.482 1.00 94.25 193 GLN A C 1
ATOM 1436 O O . GLN A 1 193 ? -9.442 -12.660 -16.090 1.00 94.25 193 GLN A O 1
ATOM 1441 N N . ALA A 1 194 ? -11.340 -12.302 -17.234 1.00 94.88 194 ALA A N 1
ATOM 1442 C CA . ALA A 1 194 ? -11.025 -10.934 -17.634 1.00 94.88 194 ALA A CA 1
ATOM 1443 C C . ALA A 1 194 ? -12.261 -10.026 -17.558 1.00 94.88 194 ALA A C 1
ATOM 1445 O O . ALA A 1 194 ? -13.383 -10.475 -17.796 1.00 94.88 194 ALA A O 1
ATOM 1446 N N . MET A 1 195 ? -12.047 -8.741 -17.277 1.00 93.69 195 MET A N 1
ATOM 1447 C CA . MET A 1 195 ? -13.065 -7.699 -17.400 1.00 93.69 195 MET A CA 1
ATOM 1448 C C . MET A 1 195 ? -12.531 -6.500 -18.173 1.00 93.69 195 MET A C 1
ATOM 1450 O O . MET A 1 195 ? -11.347 -6.169 -18.116 1.00 93.69 195 MET A O 1
ATOM 1454 N N . LEU A 1 196 ? -13.453 -5.806 -18.834 1.00 93.81 196 LEU A N 1
ATOM 1455 C CA . LEU A 1 196 ? -13.224 -4.498 -19.423 1.00 93.81 196 LEU A CA 1
ATOM 1456 C C . LEU A 1 196 ? -14.188 -3.502 -18.778 1.00 93.81 196 LEU A C 1
ATOM 1458 O O . LEU A 1 196 ? -15.389 -3.524 -19.043 1.00 93.81 196 LEU A O 1
ATOM 1462 N N . SER A 1 197 ? -13.658 -2.629 -17.928 1.00 88.75 197 SER A N 1
ATOM 1463 C CA . SER A 1 197 ? -14.409 -1.510 -17.370 1.00 88.75 197 SER A CA 1
ATOM 1464 C C . SER A 1 197 ? -14.411 -0.363 -18.373 1.00 88.75 197 SER A C 1
ATOM 1466 O O . SER A 1 197 ? -13.366 0.223 -18.652 1.00 88.75 197 SER A O 1
ATOM 1468 N N . LEU A 1 198 ? -15.586 -0.041 -18.914 1.00 89.25 198 LEU A N 1
ATOM 1469 C CA . LEU A 1 198 ? -15.817 1.088 -19.823 1.00 89.25 198 LEU A CA 1
ATOM 1470 C C . LEU A 1 198 ? -16.377 2.304 -19.064 1.00 89.25 198 LEU A C 1
ATOM 1472 O O . LEU A 1 198 ? -17.330 2.946 -19.502 1.00 89.25 198 LEU A O 1
ATOM 1476 N N . GLY A 1 199 ? -15.829 2.567 -17.877 1.00 81.25 199 GLY A N 1
ATOM 1477 C CA . GLY A 1 199 ? -16.150 3.756 -17.090 1.00 81.25 199 GLY A CA 1
ATOM 1478 C C . GLY A 1 199 ? -15.364 4.988 -17.545 1.00 81.25 199 GLY A C 1
ATOM 1479 O O . GLY A 1 199 ? -14.674 4.973 -18.561 1.00 81.25 199 GLY A O 1
ATOM 1480 N N . THR A 1 200 ? -15.418 6.058 -16.747 1.00 77.00 200 THR A N 1
ATOM 1481 C CA . THR A 1 200 ? -14.626 7.284 -16.973 1.00 77.00 200 THR A CA 1
ATOM 1482 C C . THR A 1 200 ? -13.118 7.004 -17.037 1.00 77.00 200 THR A C 1
ATOM 1484 O O . THR A 1 200 ? -12.397 7.687 -17.758 1.00 77.00 200 THR A O 1
ATOM 1487 N N . SER A 1 201 ? -12.660 5.970 -16.325 1.00 76.25 201 SER A N 1
ATOM 1488 C CA . SER A 1 201 ? -11.322 5.394 -16.451 1.00 76.25 201 SER A CA 1
ATOM 1489 C C . SER A 1 201 ? -11.448 3.987 -17.032 1.00 76.25 201 SER A C 1
ATOM 1491 O O . SER A 1 201 ? -12.027 3.105 -16.396 1.00 76.25 201 SER A O 1
ATOM 1493 N N . GLY A 1 202 ? -10.931 3.788 -18.246 1.00 83.56 202 GLY A N 1
ATOM 1494 C CA . GLY A 1 202 ? -10.933 2.488 -18.911 1.00 83.56 202 GLY A CA 1
ATOM 1495 C C . GLY A 1 202 ? -9.898 1.545 -18.301 1.00 83.56 202 GLY A C 1
ATOM 1496 O O . GLY A 1 202 ? -8.727 1.909 -18.213 1.00 83.56 202 GLY A O 1
ATOM 1497 N N . VAL A 1 203 ? -10.308 0.338 -17.902 1.00 90.06 203 VAL A N 1
ATOM 1498 C CA . VAL A 1 203 ? -9.403 -0.684 -17.342 1.00 90.06 203 VAL A CA 1
ATOM 1499 C C . VAL A 1 203 ? -9.699 -2.036 -17.978 1.00 90.06 203 VAL A C 1
ATOM 1501 O O . VAL A 1 203 ? -10.835 -2.505 -17.923 1.00 90.06 203 VAL A O 1
ATOM 1504 N N . TYR A 1 204 ? -8.674 -2.675 -18.544 1.00 93.31 204 TYR A N 1
ATOM 1505 C CA . TYR A 1 204 ? -8.703 -4.097 -18.878 1.00 93.31 204 TYR A CA 1
ATOM 1506 C C . TYR A 1 204 ? -7.934 -4.862 -17.802 1.00 93.31 204 TYR A C 1
ATOM 1508 O O . TYR A 1 204 ? -6.727 -4.677 -17.656 1.00 93.31 204 TYR A O 1
ATOM 1516 N N . PHE A 1 205 ? -8.640 -5.682 -17.030 1.00 94.50 205 PHE A N 1
ATOM 1517 C CA . PHE A 1 205 ? -8.062 -6.490 -15.959 1.00 94.50 205 PHE A CA 1
ATOM 1518 C C . PHE A 1 205 ? -8.188 -7.961 -16.344 1.00 94.50 205 PHE A C 1
ATOM 1520 O O . PHE A 1 205 ? -9.256 -8.385 -16.784 1.00 94.50 205 PHE A O 1
ATOM 1527 N N . ALA A 1 206 ? -7.126 -8.742 -16.167 1.00 94.62 206 ALA A N 1
ATOM 1528 C CA . ALA A 1 206 ? -7.129 -10.178 -16.419 1.00 94.62 206 ALA A CA 1
ATOM 1529 C C . ALA A 1 206 ? -6.387 -10.907 -15.296 1.00 94.62 206 ALA A C 1
ATOM 1531 O O . ALA A 1 206 ? -5.271 -10.530 -14.946 1.00 94.62 206 ALA A O 1
ATOM 1532 N N . VAL A 1 207 ? -7.007 -11.951 -14.745 1.00 94.38 207 VAL A N 1
ATOM 1533 C CA . VAL A 1 207 ? -6.365 -12.835 -13.767 1.00 94.38 207 VAL A CA 1
ATOM 1534 C C . VAL A 1 207 ? -5.504 -13.833 -14.536 1.00 94.38 207 VAL A C 1
ATOM 1536 O O . VAL A 1 207 ? -6.010 -14.633 -15.329 1.00 94.38 207 VAL A O 1
ATOM 1539 N N . SER A 1 208 ? -4.192 -13.763 -14.337 1.00 93.31 208 SER A N 1
ATOM 1540 C CA . SER A 1 208 ? -3.225 -14.644 -14.987 1.00 93.31 208 SER A CA 1
ATOM 1541 C C . SER A 1 208 ? -3.081 -15.989 -14.273 1.00 93.31 208 SER A C 1
ATOM 1543 O O . SER A 1 208 ? -3.351 -16.121 -13.081 1.00 93.31 208 SER A O 1
ATOM 1545 N N . GLU A 1 209 ? -2.607 -16.996 -15.007 1.00 91.19 209 GLU A N 1
ATOM 1546 C CA . GLU A 1 209 ? -2.068 -18.219 -14.414 1.00 91.19 209 GLU A CA 1
ATOM 1547 C C . GLU A 1 209 ? -0.633 -17.945 -13.939 1.00 91.19 209 GLU A C 1
ATOM 1549 O O . GLU A 1 209 ? 0.291 -17.818 -14.744 1.00 91.19 209 GLU A O 1
ATOM 1554 N N . GLY A 1 210 ? -0.461 -17.780 -12.626 1.00 90.88 210 GLY A N 1
ATOM 1555 C CA . GLY A 1 210 ? 0.811 -17.360 -12.034 1.00 90.88 210 GLY A CA 1
ATOM 1556 C C . GLY A 1 210 ? 1.190 -15.909 -12.364 1.00 90.88 210 GLY A C 1
ATOM 1557 O O . GLY A 1 210 ? 0.369 -15.110 -12.819 1.00 90.88 210 GLY A O 1
ATOM 1558 N N . PHE A 1 211 ? 2.449 -15.551 -12.103 1.00 92.12 211 PHE A N 1
ATOM 1559 C CA . PHE A 1 211 ? 2.991 -14.220 -12.388 1.00 92.12 211 PHE A CA 1
ATOM 1560 C C . PHE A 1 211 ? 3.459 -14.113 -13.848 1.00 92.12 211 PHE A C 1
ATOM 1562 O O . PHE A 1 211 ? 4.331 -14.869 -14.279 1.00 92.12 211 PHE A O 1
ATOM 1569 N N . LEU A 1 212 ? 2.907 -13.152 -14.603 1.00 91.50 212 LEU A N 1
ATOM 1570 C CA . LEU A 1 212 ? 3.250 -12.901 -16.007 1.00 91.50 212 LEU A CA 1
ATOM 1571 C C . LEU A 1 212 ? 3.821 -11.493 -16.196 1.00 91.50 212 LEU A C 1
ATOM 1573 O O . LEU A 1 212 ? 3.091 -10.509 -16.212 1.00 91.50 212 LEU A O 1
ATOM 1577 N N . SER A 1 213 ? 5.127 -11.401 -16.429 1.00 90.81 213 SER A N 1
ATOM 1578 C CA . SER A 1 213 ? 5.817 -10.124 -16.636 1.00 90.81 213 SER A CA 1
ATOM 1579 C C . SER A 1 213 ? 5.965 -9.796 -18.129 1.00 90.81 213 SER A C 1
ATOM 1581 O O . SER A 1 213 ? 6.586 -10.553 -18.880 1.00 90.81 213 SER A O 1
ATOM 1583 N N . LYS A 1 214 ? 5.390 -8.666 -18.576 1.00 90.69 214 LYS A N 1
ATOM 1584 C CA . LYS A 1 214 ? 5.576 -8.094 -19.931 1.00 90.69 214 LYS A CA 1
ATOM 1585 C C . LYS A 1 214 ? 5.766 -6.562 -19.897 1.00 90.69 214 LYS A C 1
ATOM 1587 O O . LYS A 1 214 ? 5.021 -5.839 -20.566 1.00 90.69 214 LYS A O 1
ATOM 1592 N N . PRO A 1 215 ? 6.768 -6.050 -19.165 1.00 79.56 215 PRO A N 1
ATOM 1593 C CA . PRO A 1 215 ? 6.929 -4.620 -18.892 1.00 79.56 215 PRO A CA 1
ATOM 1594 C C . PRO A 1 215 ? 7.099 -3.781 -20.168 1.00 79.56 215 PRO A C 1
ATOM 1596 O O . PRO A 1 215 ? 6.539 -2.694 -20.266 1.00 79.56 215 PRO A O 1
ATOM 1599 N N . GLU A 1 216 ? 7.759 -4.325 -21.197 1.00 82.25 216 GLU A N 1
ATOM 1600 C CA . GLU A 1 216 ? 7.969 -3.646 -22.490 1.00 82.25 216 GLU A CA 1
ATOM 1601 C C . GLU A 1 216 ? 6.669 -3.357 -23.265 1.00 82.25 216 GLU A C 1
ATOM 1603 O O . GLU A 1 216 ? 6.671 -2.600 -24.230 1.00 82.25 216 GLU A O 1
ATOM 1608 N N . SER A 1 217 ? 5.548 -3.968 -22.862 1.00 80.06 217 SER A N 1
ATOM 1609 C CA . SER A 1 217 ? 4.238 -3.797 -23.506 1.00 80.06 217 SER A CA 1
ATOM 1610 C C . SER A 1 217 ? 3.322 -2.787 -22.810 1.00 80.06 217 SER A C 1
ATOM 1612 O O . SER A 1 217 ? 2.161 -2.667 -23.195 1.00 80.06 217 SER A O 1
ATOM 1614 N N . ALA A 1 218 ? 3.821 -2.085 -21.782 1.00 84.81 218 ALA A N 1
ATOM 1615 C CA . ALA A 1 218 ? 3.036 -1.204 -20.908 1.00 84.81 218 ALA A CA 1
ATOM 1616 C C . ALA A 1 218 ? 1.857 -1.903 -20.195 1.00 84.81 218 ALA A C 1
ATOM 1618 O O . ALA A 1 218 ? 0.948 -1.251 -19.683 1.00 84.81 218 ALA A O 1
ATOM 1619 N N . VAL A 1 219 ? 1.870 -3.239 -20.143 1.00 91.69 219 VAL A N 1
ATOM 1620 C CA . VAL A 1 219 ? 0.952 -4.030 -19.322 1.00 91.69 219 VAL A CA 1
ATOM 1621 C C . VAL A 1 219 ? 1.519 -4.095 -17.914 1.00 91.69 219 VAL A C 1
ATOM 1623 O O . VAL A 1 219 ? 2.640 -4.568 -17.721 1.00 91.69 219 VAL A O 1
ATOM 1626 N N . HIS A 1 220 ? 0.734 -3.647 -16.937 1.00 93.00 220 HIS A N 1
ATOM 1627 C CA . HIS A 1 220 ? 1.098 -3.797 -15.536 1.00 93.00 220 HIS A CA 1
ATOM 1628 C C . HIS A 1 220 ? 0.801 -5.207 -15.033 1.00 93.00 220 HIS A C 1
ATOM 1630 O O . HIS A 1 220 ? -0.263 -5.758 -15.323 1.00 93.00 220 HIS A O 1
ATOM 1636 N N . SER A 1 221 ? 1.718 -5.764 -14.245 1.00 95.12 221 SER A N 1
ATOM 1637 C CA . SER A 1 221 ? 1.554 -7.065 -13.598 1.00 95.12 221 SER A CA 1
ATOM 1638 C C . SER A 1 221 ? 1.728 -6.921 -12.094 1.00 95.12 221 SER A C 1
ATOM 1640 O O . SER A 1 221 ? 2.817 -6.626 -11.610 1.00 95.12 221 SER A O 1
ATOM 1642 N N . PHE A 1 222 ? 0.653 -7.158 -11.349 1.00 96.56 222 PHE A N 1
ATOM 1643 C CA . PHE A 1 222 ? 0.624 -7.054 -9.894 1.00 96.56 222 PHE A CA 1
ATOM 1644 C C . PHE A 1 222 ? 0.084 -8.340 -9.272 1.00 96.56 222 PHE A C 1
ATOM 1646 O O . PHE A 1 222 ? -0.578 -9.143 -9.932 1.00 96.56 222 PHE A O 1
ATOM 1653 N N . CYS A 1 223 ? 0.336 -8.518 -7.977 1.00 95.69 223 CYS A N 1
ATOM 1654 C CA . CYS A 1 223 ? -0.377 -9.511 -7.186 1.00 95.69 223 CYS A CA 1
ATOM 1655 C C . CYS A 1 223 ? -1.887 -9.226 -7.210 1.00 95.69 223 CYS A C 1
ATOM 1657 O O . CYS A 1 223 ? -2.311 -8.071 -7.173 1.00 95.69 223 CYS A O 1
ATOM 1659 N N . HIS A 1 224 ? -2.706 -10.279 -7.200 1.00 96.06 224 HIS A N 1
ATOM 1660 C CA . HIS A 1 224 ? -4.137 -10.137 -6.920 1.00 96.06 224 HIS A CA 1
ATOM 1661 C C . HIS A 1 224 ? -4.385 -9.951 -5.411 1.00 96.06 224 HIS A C 1
ATOM 1663 O O . HIS A 1 224 ? -3.532 -10.303 -4.593 1.00 96.06 224 HIS A O 1
ATOM 1669 N N . ALA A 1 225 ? -5.553 -9.412 -5.046 1.00 95.00 225 ALA A N 1
ATOM 1670 C CA . ALA A 1 225 ? -6.021 -9.289 -3.660 1.00 95.00 225 ALA A CA 1
ATOM 1671 C C . ALA A 1 225 ? -6.514 -10.633 -3.084 1.00 95.00 225 ALA A C 1
ATOM 1673 O O . ALA A 1 225 ? -6.692 -10.780 -1.874 1.00 95.00 225 ALA A O 1
ATOM 1674 N N . CYS A 1 226 ? -6.740 -11.626 -3.946 1.00 89.56 226 CYS A N 1
ATOM 1675 C CA . CYS A 1 226 ? -6.963 -13.009 -3.548 1.00 89.56 226 CYS A CA 1
ATOM 1676 C C . CYS A 1 226 ? -5.632 -13.729 -3.299 1.00 89.56 226 CYS A C 1
ATOM 1678 O O . CYS A 1 226 ? -4.625 -13.435 -3.949 1.00 89.56 226 CYS A O 1
ATOM 1680 N N . ARG A 1 227 ? -5.671 -14.743 -2.425 1.00 83.69 227 ARG A N 1
ATOM 1681 C CA . ARG A 1 227 ? -4.581 -15.717 -2.307 1.00 83.69 227 ARG A CA 1
ATOM 1682 C C . ARG A 1 227 ? -4.281 -16.332 -3.666 1.00 83.69 227 ARG A C 1
ATOM 1684 O O . ARG A 1 227 ? -5.199 -16.723 -4.386 1.00 83.69 227 ARG A O 1
ATOM 1691 N N . ALA A 1 228 ? -2.998 -16.460 -3.981 1.00 67.44 228 ALA A N 1
ATOM 1692 C CA . ALA A 1 228 ? -2.573 -17.232 -5.135 1.00 67.44 228 ALA A CA 1
ATOM 1693 C C . ALA A 1 228 ? -3.017 -18.696 -4.966 1.00 67.44 228 ALA A C 1
ATOM 1695 O O . ALA A 1 228 ? -2.791 -19.305 -3.919 1.00 67.44 228 ALA A O 1
ATOM 1696 N N . ALA A 1 229 ? -3.655 -19.266 -5.987 1.00 56.97 229 ALA A N 1
ATOM 1697 C CA . ALA A 1 229 ? -3.931 -20.695 -6.012 1.00 56.97 229 ALA A CA 1
ATOM 1698 C C . ALA A 1 229 ? -2.603 -21.458 -6.168 1.00 56.97 229 ALA A C 1
ATOM 1700 O O . ALA A 1 229 ? -1.898 -21.262 -7.156 1.00 56.97 229 ALA A O 1
ATOM 1701 N N . GLY A 1 230 ? -2.267 -22.327 -5.208 1.00 50.75 230 GLY A N 1
ATOM 1702 C CA . GLY A 1 230 ? -1.124 -23.244 -5.321 1.00 50.75 230 GLY A CA 1
ATOM 1703 C C . GLY A 1 230 ? 0.190 -22.805 -4.662 1.00 50.75 230 GLY A C 1
ATOM 1704 O O . GLY A 1 230 ? 1.238 -23.305 -5.069 1.00 50.75 230 GLY A O 1
ATOM 1705 N N . ILE A 1 231 ? 0.143 -21.925 -3.655 1.00 41.22 231 ILE A N 1
ATOM 1706 C CA . ILE A 1 231 ? 1.251 -21.687 -2.707 1.00 41.22 231 ILE A CA 1
ATOM 1707 C C . ILE A 1 231 ? 0.833 -22.175 -1.319 1.00 41.22 231 ILE A C 1
ATOM 1709 O O . ILE A 1 231 ? -0.323 -21.885 -0.930 1.00 41.22 231 ILE A O 1
#

InterPro domains:
  IPR018483 Carbohydrate kinase, FGGY, conserved site [PS00933] (71-83)
  IPR018484 Carbohydrate kinase FGGY, N-terminal [PF00370] (2-185)
  IPR043129 ATPase, nucleotide binding domain [SSF53067] (7-187)
  IPR050406 FGGY Carbohydrate Kinase [PTHR43095] (8-225)

Organism: Klebsiella pneumoniae (NCBI:txid573)

Secondary structure (DSSP, 8-state):
-HHHHHHS--TT--EE--EE-SS-BEEE-TT--B-S--B-TT--TTHHHHHHHHHH-TTHHHHHSS---TTSHHHHHHHHHHH-HHHHTT--EEE-HHHHHHHHHHS--EEEHHHHHTTT-EETTTTEE-HHHHHTTT--GGGSPEEE-TTSEEEE--HHHHHHHT----EEE--EEHHHHHHHHTT--STT-EEEEESSSEEEEE--SS----GGGT------SSPPTT-

Mean predicted aligned error: 3.26 Å

Nearest PDB structures (foldseek):
  2nlx-assembly1_A  TM=1.000E+00  e=3.988E-38  Escherichia coli
  2itm-assembly1_B  TM=9.994E-01  e=4.238E-36  Escherichia coli
  2nlx-assembly1_B  TM=9.942E-01  e=6.972E-36  Escherichia coli
  5vm1-assembly6_B  TM=9.697E-01  e=7.845E-26  Brucella ovis ATCC 25840
  3ifr-assembly3_A  TM=9.156E-01  e=3.692E-15  Rhodospirillum rubrum ATCC 11170

Sequence (231 aa):
MKALGAQHSLRDVKALGIAGQMHGATLLDKSLQVLRPAILWNDGRCAEECQLLEDKVSASRQITGNLMMPGFTAPKLLWVQRHEAAVFSQVDKVLLPKDYLRLRMTGELASDMSDAAGTMWLDVARRDWSDEMLAACDLSRDAMPALFEGSDVTGQLRPEVAQAWNMPPALVVGGGGDNAAGAVGVGMADAGQAMLSLGTSGVYFAVSEGFLSKPESAVHSFCHACRAAGI